Protein AF-M7SIX4-F1 (afdb_monomer_lite)

Foldseek 3Di:
DDDDDDPPDPPPPDDVVLVCCLPPPVCPDPVNLVVLQPDDLVVLVVSLVVPPQLVSNLVVCVSHVNSCVRDPLLVNLLSLLQVVVVLVPVPPDDPADDQDDQGVLLVCLQPPPDPVSNLSSLVSNLVRPVPCQQFACADGNVQGQAGDHSLLSCLLNLPQSSNVSSVVSVHDQQDFHDRPPDPDSDNDTHRSLLSNLQSLSLVNNLVSCVPPDQEQVSLLSNLLSVNVSSNVSSVVSVYDNDPPCVVSLVPSLADDPVDGDDPVCVLVVCVSRVVSLVSVCVDDDLVRCVVCVVSVVSSVVVCVVVVDVVVVVSVLVVLVPDDHNNPVVVCVVVVVVPPD

Secondary structure (DSSP, 8-state):
---------------HHHHHHHH-TTTTSGGGHHHHTTS-HHHHHHHHHH--SHHHHHHHHHH-HHHHHHS-HHHHHHHHHHHHHHHHHH-SS---SS-PPPPHHHHHHHH---HHHHHHHHHHHHHH-HHHHHH-EE--TTSTT-EE-HHHHHHHTT-HHHHHHHHHTT--TTS-EE-TT--S----EE-HHHHHHHTT-HHHHHHHHTTS---HHHHHHHHHTT-HHHHHHHHHTT----TT-HHHHHHHHS--TT-PPPGGGHHHHHHHHHHHHHHHHHT--HHHHHHTHHHHHHHHHHHHHTT-HHHHHHHHHHHTTT-TTHHHHHHHHHHHHS--

pLDDT: mean 72.73, std 18.91, range [29.27, 98.12]

Sequence (340 aa):
MIPRAGSNGQASTLPNEVTAICTRRQLWSPGQSQFLSSFPNELLSRIVHLIDDPKDLLSFGLTCKAFWAHISQTLLFETDARFHRQENQKDGSDFHTTKYRIPSILWVMSLNPDLDIVKNVIDVYAKIDPFALKFGWASDEAKPGKKLTPLAIAICKGRLEVVRHIISKGVDVDVKMADPFEKSSSDIRYPPFAIACRAKHQAIAVYLLDGQTVGSPHLSHAIRWNCDLVVREILKRGAFLGDDRMDLIENAILPDEDDHPDILHIDEWIQGNIGKAMLALIDCTEDEVIEHDWIMGAVIDHMKGAGDPDLVDVFVDWCGKGRPGIEILKEMVILTADYQ

Structure (mmCIF, N/CA/C/O backbone):
data_AF-M7SIX4-F1
#
_entry.id   AF-M7SIX4-F1
#
loop_
_atom_site.group_PDB
_atom_site.id
_atom_site.type_symbol
_atom_site.label_atom_id
_atom_site.label_alt_id
_atom_site.label_comp_id
_atom_site.label_asym_id
_atom_site.label_entity_id
_atom_site.label_seq_id
_atom_site.pdbx_PDB_ins_code
_atom_site.Cartn_x
_atom_site.Cartn_y
_atom_site.Cartn_z
_atom_site.occupancy
_atom_site.B_iso_or_equiv
_atom_site.auth_seq_id
_atom_site.auth_comp_id
_atom_site.auth_asym_id
_atom_site.auth_atom_id
_atom_site.pdbx_PDB_model_num
ATOM 1 N N . MET A 1 1 ? -53.955 11.853 14.600 1.00 38.56 1 MET A N 1
ATOM 2 C CA . MET A 1 1 ? -53.437 12.165 15.950 1.00 38.56 1 MET A CA 1
ATOM 3 C C . MET A 1 1 ? -52.992 10.860 16.587 1.00 38.56 1 MET A C 1
ATOM 5 O O . MET A 1 1 ? -53.836 10.057 16.948 1.00 38.56 1 MET A O 1
ATOM 9 N N . ILE A 1 2 ? -51.682 10.611 16.607 1.00 29.27 2 ILE A N 1
ATOM 10 C CA . ILE A 1 2 ? -51.053 9.427 17.213 1.00 29.27 2 ILE A CA 1
ATOM 11 C C . ILE A 1 2 ? -50.438 9.899 18.541 1.00 29.27 2 ILE A C 1
ATOM 13 O O . ILE A 1 2 ? -49.817 10.968 18.535 1.00 29.27 2 ILE A O 1
ATOM 17 N N . PRO A 1 3 ? -50.612 9.194 19.674 1.00 32.62 3 PRO A N 1
ATOM 18 C CA . PRO A 1 3 ? -50.114 9.678 20.953 1.00 32.62 3 PRO A CA 1
ATOM 19 C C . PRO A 1 3 ? -48.590 9.546 21.012 1.00 32.62 3 PRO A C 1
ATOM 21 O O . PRO A 1 3 ? -48.034 8.482 20.743 1.00 32.62 3 PRO A O 1
ATOM 24 N N . ARG A 1 4 ? -47.914 10.635 21.390 1.00 32.69 4 ARG A N 1
ATOM 25 C CA . ARG A 1 4 ? -46.501 10.619 21.779 1.00 32.69 4 ARG A CA 1
ATOM 26 C C . ARG A 1 4 ? -46.371 9.877 23.109 1.00 32.69 4 ARG A C 1
ATOM 28 O O . ARG A 1 4 ? -46.878 10.347 24.124 1.00 32.69 4 ARG A O 1
ATOM 35 N N . ALA A 1 5 ? -45.676 8.745 23.095 1.00 35.38 5 ALA A N 1
ATOM 36 C CA . ALA A 1 5 ? -45.176 8.114 24.306 1.00 35.38 5 ALA A CA 1
ATOM 37 C C . ALA A 1 5 ? -44.116 9.034 24.933 1.00 35.38 5 ALA A C 1
ATOM 39 O O . ALA A 1 5 ? -43.115 9.366 24.297 1.00 35.38 5 ALA A O 1
ATOM 40 N N . GLY A 1 6 ? -44.371 9.491 26.158 1.00 38.22 6 GLY A N 1
ATOM 41 C CA . GLY A 1 6 ? -43.418 10.262 26.946 1.00 38.22 6 GLY A CA 1
ATOM 42 C C . GLY A 1 6 ? -42.267 9.371 27.398 1.00 38.22 6 GLY A C 1
A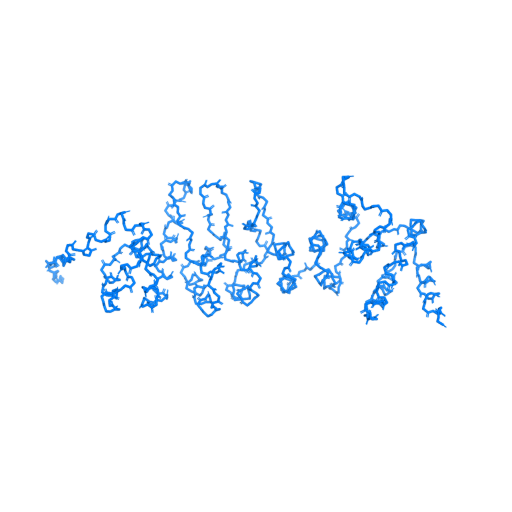TOM 43 O O . GLY A 1 6 ? -42.450 8.490 28.235 1.00 38.22 6 GLY A O 1
ATOM 44 N N . SER A 1 7 ? -41.079 9.608 26.852 1.00 38.06 7 SER A N 1
ATOM 45 C CA . SER A 1 7 ? -39.832 9.009 27.315 1.00 38.06 7 SER A CA 1
ATOM 46 C C . SER A 1 7 ? -39.307 9.780 28.530 1.00 38.06 7 SER A C 1
ATOM 48 O O . SER A 1 7 ? -38.429 10.632 28.402 1.00 38.06 7 SER A O 1
ATOM 50 N N . ASN A 1 8 ? -39.819 9.469 29.721 1.00 40.19 8 ASN A N 1
ATOM 51 C CA . ASN A 1 8 ? -39.065 9.687 30.958 1.00 40.19 8 ASN A CA 1
ATOM 52 C C . ASN A 1 8 ? -38.033 8.560 31.065 1.00 40.19 8 ASN A C 1
ATOM 54 O O . ASN A 1 8 ? -38.234 7.570 31.766 1.00 40.19 8 ASN A O 1
ATOM 58 N N . GLY A 1 9 ? -36.957 8.681 30.287 1.00 39.75 9 GLY A N 1
ATOM 59 C CA . GLY A 1 9 ? -35.805 7.800 30.392 1.00 39.75 9 GLY A CA 1
ATOM 60 C C . GLY A 1 9 ? -35.067 8.109 31.687 1.00 39.75 9 GLY A C 1
ATOM 61 O O . GLY A 1 9 ? -34.497 9.188 31.832 1.00 39.75 9 GLY A O 1
ATOM 62 N N . GLN A 1 10 ? -35.079 7.166 32.627 1.00 38.88 10 GLN A N 1
ATOM 63 C CA . GLN A 1 10 ? -34.040 7.097 33.645 1.00 38.88 10 GLN A CA 1
ATOM 64 C C . GLN A 1 10 ? -32.705 7.029 32.901 1.00 38.88 10 GLN A C 1
ATOM 66 O O . GLN A 1 10 ? -32.423 6.035 32.235 1.00 38.88 10 GLN A O 1
ATOM 71 N N . ALA A 1 11 ? -31.908 8.096 32.970 1.00 42.84 11 ALA A N 1
ATOM 72 C CA . ALA A 1 11 ? -30.515 8.030 32.569 1.00 42.84 11 ALA A CA 1
ATOM 73 C C . ALA A 1 11 ? -29.879 6.938 33.432 1.00 42.84 11 ALA A C 1
ATOM 75 O O . ALA A 1 11 ? -29.772 7.096 34.649 1.00 42.84 11 ALA A O 1
ATOM 76 N N . SER A 1 12 ? -29.543 5.801 32.824 1.00 43.28 12 SER A N 1
ATOM 77 C CA . SER A 1 12 ? -28.757 4.766 33.476 1.00 43.28 12 SER A CA 1
ATOM 78 C C . SER A 1 12 ? -27.412 5.395 33.804 1.00 43.28 12 SER A C 1
ATOM 80 O O . SER A 1 12 ? -26.531 5.488 32.951 1.00 43.28 12 SER A O 1
ATOM 82 N N . THR A 1 13 ? -27.278 5.907 35.023 1.00 46.25 13 THR A N 1
ATOM 83 C CA . THR A 1 13 ? -26.003 6.364 35.547 1.00 46.25 13 THR A CA 1
ATOM 84 C C . THR A 1 13 ? -25.085 5.157 35.522 1.00 46.25 13 THR A C 1
ATOM 86 O O . THR A 1 13 ? -25.249 4.231 36.320 1.00 46.25 13 THR A O 1
ATOM 89 N N . LEU A 1 14 ? -24.163 5.148 34.559 1.00 52.03 14 LEU A N 1
ATOM 90 C CA . LEU A 1 14 ? -22.956 4.337 34.599 1.00 52.03 14 LEU A CA 1
ATOM 91 C C . LEU A 1 14 ? -22.457 4.288 36.052 1.00 52.03 14 LEU A C 1
ATOM 93 O O . LEU A 1 14 ? -22.451 5.340 36.705 1.00 52.03 14 LEU A O 1
ATOM 97 N N . PRO A 1 15 ? -22.041 3.120 36.580 1.00 58.31 15 PRO A N 1
ATOM 98 C CA . PRO A 1 15 ? -21.377 3.077 37.873 1.00 58.31 15 PRO A CA 1
ATOM 99 C C . PRO A 1 15 ? -20.291 4.152 37.875 1.00 58.31 15 PRO A C 1
ATOM 101 O O . PRO A 1 15 ? -19.493 4.206 36.936 1.00 58.31 15 PRO A O 1
ATOM 104 N N . ASN A 1 16 ? -20.291 5.030 38.883 1.00 59.00 16 ASN A N 1
ATOM 105 C CA . ASN A 1 16 ? -19.402 6.199 38.954 1.00 59.00 16 ASN A CA 1
ATOM 106 C C . ASN A 1 16 ? -17.928 5.841 38.678 1.00 59.00 16 ASN A C 1
ATOM 108 O O . ASN A 1 16 ? -17.167 6.674 38.201 1.00 59.00 16 ASN A O 1
ATOM 112 N N . GLU A 1 17 ? -17.548 4.590 38.930 1.00 55.91 17 GLU A N 1
ATOM 113 C CA . GLU A 1 17 ? -16.251 3.984 38.642 1.00 55.91 17 GLU A CA 1
ATOM 114 C C . GLU A 1 17 ? -15.936 3.874 37.141 1.00 55.91 17 GLU A C 1
ATOM 116 O O . GLU A 1 17 ? -14.848 4.265 36.735 1.00 55.91 17 GLU A O 1
ATOM 121 N N . VAL A 1 18 ? -16.864 3.416 36.292 1.00 57.16 18 VAL A N 1
ATOM 122 C CA . VAL A 1 18 ? -16.633 3.287 34.837 1.00 57.16 18 VAL A CA 1
ATOM 123 C C . VAL A 1 18 ? -16.565 4.664 34.183 1.00 57.16 18 VAL A C 1
ATOM 125 O O . VAL A 1 18 ? -15.676 4.915 33.369 1.00 57.16 18 VAL A O 1
ATOM 128 N N . THR A 1 19 ? -17.435 5.589 34.601 1.00 57.00 19 THR A N 1
ATOM 129 C CA . THR A 1 19 ? -17.364 6.993 34.175 1.00 57.00 19 THR A CA 1
ATOM 130 C C . THR A 1 19 ? -16.057 7.628 34.634 1.00 57.00 19 THR A C 1
ATOM 132 O O . THR A 1 19 ? -15.399 8.283 33.834 1.00 57.00 19 THR A O 1
ATOM 135 N N . ALA A 1 20 ? -15.623 7.407 35.882 1.00 60.31 20 ALA A N 1
ATOM 136 C CA . ALA A 1 20 ? -14.358 7.935 36.402 1.00 60.31 20 ALA A CA 1
ATOM 137 C C . ALA A 1 20 ? -13.120 7.330 35.719 1.00 60.31 20 ALA A C 1
ATOM 139 O O . ALA A 1 20 ? -12.112 8.023 35.578 1.00 60.31 20 ALA A O 1
ATOM 140 N N . ILE A 1 21 ? -13.191 6.070 35.281 1.00 62.66 21 ILE A N 1
ATOM 141 C CA . ILE A 1 21 ? -12.172 5.424 34.448 1.00 62.66 21 ILE A CA 1
ATOM 142 C C . ILE A 1 21 ? -12.151 6.127 33.081 1.00 62.66 21 ILE A C 1
ATOM 144 O O . ILE A 1 21 ? -11.153 6.758 32.753 1.00 62.66 21 ILE A O 1
ATOM 148 N N . CYS A 1 22 ? -13.258 6.148 32.333 1.00 55.09 22 CYS A N 1
ATOM 149 C CA . CYS A 1 22 ? -13.287 6.683 30.964 1.00 55.09 22 CYS A CA 1
ATOM 150 C C . CYS A 1 22 ? -13.012 8.199 30.874 1.00 55.09 22 CYS A C 1
ATOM 152 O O . CYS A 1 22 ? -12.349 8.648 29.943 1.00 55.09 22 CYS A O 1
ATOM 154 N N . THR A 1 23 ? -13.453 8.998 31.854 1.00 52.97 23 THR A N 1
ATOM 155 C CA . THR A 1 23 ? -13.285 10.467 31.842 1.00 52.97 23 THR A CA 1
ATOM 156 C C . THR A 1 23 ? -11.925 10.948 32.349 1.00 52.97 23 THR A C 1
ATOM 158 O O . THR A 1 23 ? -11.517 12.079 32.057 1.00 52.97 23 THR A O 1
ATOM 161 N N . ARG A 1 24 ? -11.163 10.126 33.085 1.00 54.81 24 ARG A N 1
ATOM 162 C CA . ARG A 1 24 ? -9.818 10.525 33.511 1.00 54.81 24 ARG A CA 1
ATOM 163 C C . ARG A 1 24 ? -8.844 10.405 32.340 1.00 54.81 24 ARG A C 1
ATOM 165 O O . ARG A 1 24 ? -8.275 9.349 32.079 1.00 54.81 24 ARG A O 1
ATOM 172 N N . ARG A 1 25 ? -8.480 11.561 31.770 1.00 50.50 25 ARG A N 1
ATOM 173 C CA . ARG A 1 25 ? -7.255 11.781 30.962 1.00 50.50 25 ARG A CA 1
ATOM 174 C C . ARG A 1 25 ? -5.951 11.280 31.618 1.00 50.50 25 ARG A C 1
ATOM 176 O O . ARG A 1 25 ? -4.903 11.348 30.992 1.00 50.50 25 ARG A O 1
ATOM 183 N N . GLN A 1 26 ? -5.989 10.786 32.858 1.00 48.66 26 GLN A N 1
ATOM 184 C CA . GLN A 1 26 ? -4.857 10.176 33.560 1.00 48.66 26 GLN A CA 1
ATOM 185 C C . GLN A 1 26 ? -4.651 8.682 33.260 1.00 48.66 26 GLN A C 1
ATOM 187 O O . GLN A 1 26 ? -3.590 8.180 33.612 1.00 48.66 26 GLN A O 1
ATOM 192 N N . LEU A 1 27 ? -5.576 7.998 32.563 1.00 48.16 27 LEU A N 1
ATOM 193 C CA . LEU A 1 27 ? -5.461 6.571 32.185 1.00 48.16 27 LEU A CA 1
ATOM 194 C C . LEU A 1 27 ? -4.276 6.192 31.271 1.00 48.16 27 LEU A C 1
ATOM 196 O O . LEU A 1 27 ? -4.109 5.039 30.882 1.00 48.16 27 LEU A O 1
ATOM 200 N N . TRP A 1 28 ? -3.457 7.165 30.895 1.00 55.72 28 TRP A N 1
ATOM 201 C CA . TRP A 1 28 ? -2.505 7.076 29.790 1.00 55.72 28 TRP A CA 1
ATOM 202 C C . TRP A 1 28 ? -1.069 6.885 30.284 1.00 55.72 28 TRP A C 1
ATOM 204 O O . TRP A 1 28 ? -0.114 7.063 29.531 1.00 55.72 28 TRP A O 1
ATOM 214 N N . SER A 1 29 ? -0.911 6.533 31.564 1.00 57.50 29 SER A N 1
ATOM 215 C CA . SER A 1 29 ? 0.377 6.143 32.128 1.00 57.50 29 SER A CA 1
ATOM 216 C C . SER A 1 29 ? 0.663 4.660 31.819 1.00 57.50 29 SER A C 1
ATOM 218 O O . SER A 1 29 ? -0.243 3.829 31.924 1.00 57.50 29 SER A O 1
ATOM 220 N N . PRO A 1 30 ? 1.906 4.283 31.455 1.00 55.19 30 PRO A N 1
ATOM 221 C CA . PRO A 1 30 ? 2.252 2.919 31.034 1.00 55.19 30 PRO A CA 1
ATOM 222 C C . PRO A 1 30 ? 1.799 1.795 31.988 1.00 55.19 30 PRO A C 1
ATOM 224 O O . PRO A 1 30 ? 1.450 0.706 31.532 1.00 55.19 30 PRO A O 1
ATOM 227 N N . GLY A 1 31 ? 1.737 2.063 33.299 1.00 60.44 31 GLY A N 1
ATOM 228 C CA . GLY A 1 31 ? 1.327 1.090 34.320 1.00 60.44 31 GLY A CA 1
ATOM 229 C C . GLY A 1 31 ? -0.163 0.725 34.322 1.00 60.44 31 GLY A C 1
ATOM 230 O O . GLY A 1 31 ? -0.530 -0.319 34.850 1.00 60.44 31 GLY A O 1
ATOM 231 N N . GLN A 1 32 ? -1.039 1.528 33.711 1.00 65.56 32 GLN A N 1
ATOM 232 C CA . GLN A 1 32 ? -2.488 1.280 33.745 1.00 65.56 32 GLN A CA 1
ATOM 233 C C . GLN A 1 32 ? -2.992 0.372 32.618 1.00 65.56 32 GLN A C 1
ATOM 235 O O . GLN A 1 32 ? -4.069 -0.210 32.749 1.00 65.56 32 GLN A O 1
ATOM 240 N N . SER A 1 33 ? -2.198 0.150 31.562 1.00 65.12 33 SER A N 1
ATOM 241 C CA . SER A 1 33 ? -2.543 -0.848 30.535 1.00 65.12 33 SER A CA 1
ATOM 242 C C . SER A 1 33 ? -2.625 -2.269 31.113 1.00 65.12 33 SER A C 1
ATOM 244 O O . SER A 1 33 ? -3.485 -3.047 30.701 1.00 65.12 33 SER A O 1
ATOM 246 N N . GLN A 1 34 ? -1.810 -2.575 32.136 1.00 72.94 34 GLN A N 1
ATOM 247 C CA . GLN A 1 34 ? -1.845 -3.855 32.854 1.00 72.94 34 GLN A CA 1
ATOM 248 C C . GLN A 1 34 ? -3.135 -4.048 33.663 1.00 72.94 34 GLN A C 1
ATOM 250 O O . GLN A 1 34 ? -3.616 -5.173 33.798 1.00 72.94 34 GLN A O 1
ATOM 255 N N . PHE A 1 35 ? -3.725 -2.963 34.172 1.00 82.25 35 PHE A N 1
ATOM 256 C CA . PHE A 1 35 ? -4.976 -3.031 34.928 1.00 82.25 35 PHE A CA 1
ATOM 257 C C . PHE A 1 35 ? -6.165 -3.369 34.025 1.00 82.25 35 PHE A C 1
ATOM 259 O O . PHE A 1 35 ? -6.969 -4.227 34.362 1.00 82.25 35 PHE A O 1
ATOM 266 N N . LEU A 1 36 ? -6.259 -2.756 32.841 1.00 79.00 36 LEU A N 1
ATOM 267 C CA . LEU A 1 36 ? -7.350 -3.064 31.908 1.00 79.00 36 LEU A CA 1
ATOM 268 C C . LEU A 1 36 ? -7.228 -4.470 31.309 1.00 79.00 36 LEU A C 1
ATOM 270 O O . LEU A 1 36 ? -8.238 -5.073 30.966 1.00 79.00 36 LEU A O 1
ATOM 274 N N . SER A 1 37 ? -6.012 -5.014 31.198 1.00 79.56 37 SER A N 1
ATOM 275 C CA . SER A 1 37 ? -5.818 -6.388 30.722 1.00 79.56 37 SER A CA 1
ATOM 276 C C . SER A 1 37 ? -6.269 -7.472 31.704 1.00 79.56 37 SER A C 1
ATOM 278 O O . SER A 1 37 ? -6.386 -8.619 31.288 1.00 79.56 37 SER A O 1
ATOM 280 N N . SER A 1 38 ? -6.520 -7.146 32.978 1.00 86.44 38 SER A N 1
ATOM 281 C CA . SER A 1 38 ? -7.020 -8.116 33.965 1.00 86.44 38 SER A CA 1
ATOM 282 C C . SER A 1 38 ? -8.548 -8.151 34.073 1.00 86.44 38 SER A C 1
ATOM 284 O O . SER A 1 38 ? -9.088 -8.946 34.844 1.00 86.44 38 SER A O 1
ATOM 286 N N . PHE A 1 39 ? -9.260 -7.301 33.326 1.00 86.44 39 PHE A N 1
ATOM 287 C CA . PHE A 1 39 ? -10.719 -7.242 33.382 1.00 86.44 39 PHE A CA 1
ATOM 288 C C . PHE A 1 39 ? -11.351 -8.468 32.706 1.00 86.44 39 PHE A C 1
ATOM 290 O O . PHE A 1 39 ? -10.899 -8.861 31.630 1.00 86.44 39 PHE A O 1
ATOM 297 N N . PRO A 1 40 ? -12.429 -9.040 33.279 1.00 89.75 40 PRO A N 1
ATOM 298 C CA . PRO A 1 40 ? -13.207 -10.077 32.610 1.00 89.75 40 PRO A CA 1
ATOM 299 C C . PRO A 1 40 ? -13.799 -9.589 31.283 1.00 89.75 40 PRO A C 1
ATOM 301 O O . PRO A 1 40 ? -14.220 -8.433 31.156 1.00 89.75 40 PRO A O 1
ATOM 304 N N . ASN A 1 41 ? -13.902 -10.492 30.310 1.00 83.62 41 ASN A N 1
ATOM 305 C CA . ASN A 1 41 ? -14.349 -10.183 28.948 1.00 83.62 41 ASN A CA 1
ATOM 306 C C . ASN A 1 41 ? -15.787 -9.653 28.916 1.00 83.62 41 ASN A C 1
ATOM 308 O O . ASN A 1 41 ? -16.106 -8.753 28.139 1.00 83.62 41 ASN A O 1
ATOM 312 N N . GLU A 1 42 ? -16.647 -10.158 29.802 1.00 87.00 42 GLU A N 1
ATOM 313 C CA . GLU A 1 42 ? -18.026 -9.699 29.960 1.00 87.00 42 GLU A CA 1
ATOM 314 C C . GLU A 1 42 ? -18.081 -8.237 30.412 1.00 87.00 42 GLU A C 1
ATOM 316 O O . GLU A 1 42 ? -18.949 -7.480 29.973 1.00 87.00 42 GLU A O 1
ATOM 321 N N . LEU A 1 43 ? -17.149 -7.821 31.275 1.00 88.19 43 LEU A N 1
ATOM 322 C CA . LEU A 1 43 ? -17.067 -6.441 31.738 1.00 88.19 43 LEU A CA 1
ATOM 323 C C . LEU A 1 43 ? -16.552 -5.528 30.625 1.00 88.19 43 LEU A C 1
ATOM 325 O O . LEU A 1 43 ? -17.141 -4.475 30.397 1.00 88.19 43 LEU A O 1
ATOM 329 N N . LEU A 1 44 ? -15.514 -5.951 29.895 1.00 86.38 44 LEU A N 1
ATOM 330 C CA . LEU A 1 44 ? -15.010 -5.214 28.733 1.00 86.38 44 LEU A CA 1
ATOM 331 C C . LEU A 1 44 ? -16.113 -5.008 27.688 1.00 86.38 44 LEU A C 1
ATOM 333 O O . LEU A 1 44 ? -16.315 -3.884 27.238 1.00 86.38 44 LEU A O 1
ATOM 337 N N . SER A 1 45 ? -16.883 -6.053 27.372 1.00 82.38 45 SER A N 1
ATOM 338 C CA . SER A 1 45 ? -18.022 -5.970 26.450 1.00 82.38 45 SER A CA 1
ATOM 339 C C . SER A 1 45 ? -19.108 -5.009 26.945 1.00 82.38 45 SER A C 1
ATOM 341 O O . SER A 1 45 ? -19.617 -4.211 26.162 1.00 82.38 45 SER A O 1
ATOM 343 N N . ARG A 1 46 ? -19.432 -5.004 28.244 1.00 86.44 46 ARG A N 1
ATOM 344 C CA . ARG A 1 46 ? -20.375 -4.020 28.806 1.00 86.44 46 ARG A CA 1
ATOM 345 C C . ARG A 1 46 ? -19.848 -2.595 28.702 1.00 86.44 46 ARG A C 1
ATOM 347 O O . ARG A 1 46 ? -20.623 -1.711 28.362 1.00 86.44 46 ARG A O 1
ATOM 354 N N . ILE A 1 47 ? -18.557 -2.376 28.956 1.00 86.06 47 ILE A N 1
ATOM 355 C CA . ILE A 1 47 ? -17.934 -1.053 28.829 1.00 86.06 47 ILE A CA 1
ATOM 356 C C . ILE A 1 47 ? -18.058 -0.539 27.388 1.00 86.06 47 ILE A C 1
ATOM 358 O O . ILE A 1 47 ? -18.439 0.613 27.222 1.00 86.06 47 ILE A O 1
ATOM 362 N N . VAL A 1 48 ? -17.848 -1.382 26.360 1.00 83.50 48 VAL A N 1
ATOM 363 C CA . VAL A 1 48 ? -18.058 -1.009 24.937 1.00 83.50 48 VAL A CA 1
ATOM 364 C C . VAL A 1 48 ? -19.420 -0.354 24.734 1.00 83.50 48 VAL A C 1
ATOM 366 O O . VAL A 1 48 ? -19.514 0.721 24.154 1.00 83.50 48 VAL A O 1
ATOM 369 N N . HIS A 1 49 ? -20.475 -1.021 25.203 1.00 83.19 49 HIS A N 1
ATOM 370 C CA . HIS A 1 49 ? -21.855 -0.601 24.975 1.00 83.19 49 HIS A CA 1
ATOM 371 C C . HIS A 1 49 ? -22.250 0.654 25.754 1.00 83.19 49 HIS A C 1
ATOM 373 O O . HIS A 1 49 ? -23.331 1.183 25.521 1.00 83.19 49 HIS A O 1
ATOM 379 N N . LEU A 1 50 ? -21.404 1.102 26.682 1.00 85.81 50 LEU A N 1
ATOM 380 C CA . LEU A 1 50 ? -21.627 2.302 27.478 1.00 85.81 50 LEU A CA 1
ATOM 381 C C . LEU A 1 50 ? -20.820 3.507 26.974 1.00 85.81 50 LEU A C 1
ATOM 383 O O . LEU A 1 50 ? -21.004 4.608 27.488 1.00 85.81 50 LEU A O 1
ATOM 387 N N . ILE A 1 51 ? -19.912 3.315 26.012 1.00 84.94 51 ILE A N 1
ATOM 388 C CA . ILE A 1 51 ? -19.147 4.406 25.409 1.00 84.94 51 ILE A CA 1
ATOM 389 C C . ILE A 1 51 ? -19.884 4.880 24.152 1.00 84.94 51 ILE A C 1
ATOM 391 O O . ILE A 1 51 ? -19.740 4.298 23.078 1.00 84.94 51 ILE A O 1
ATOM 395 N N . ASP A 1 52 ? -20.667 5.948 24.301 1.00 81.81 52 ASP A N 1
ATOM 396 C CA . ASP A 1 52 ? -21.457 6.526 23.206 1.00 81.81 52 ASP A CA 1
ATOM 397 C C . ASP A 1 52 ? -20.608 7.351 22.222 1.00 81.81 52 ASP A C 1
ATOM 399 O O . ASP A 1 52 ? -20.954 7.456 21.044 1.00 81.81 52 ASP A O 1
ATOM 403 N N . ASP A 1 53 ? -19.502 7.947 22.688 1.00 82.19 53 ASP A N 1
ATOM 404 C CA . ASP A 1 53 ? -18.626 8.774 21.853 1.00 82.19 53 ASP A CA 1
ATOM 405 C C . ASP A 1 53 ? -17.623 7.893 21.072 1.00 82.19 53 ASP A C 1
ATOM 407 O O . ASP A 1 53 ? -16.780 7.220 21.681 1.00 82.19 53 ASP A O 1
ATOM 411 N N . PRO A 1 54 ? -17.642 7.919 19.723 1.00 79.00 54 PRO A N 1
ATOM 412 C CA . PRO A 1 54 ? -16.675 7.220 18.876 1.00 79.00 54 PRO A CA 1
ATOM 413 C C . PRO A 1 54 ? -15.213 7.455 19.268 1.00 79.00 54 PRO A C 1
ATOM 415 O O . PRO A 1 54 ? -14.400 6.533 19.244 1.00 79.00 54 PRO A O 1
ATOM 418 N N . LYS A 1 55 ? -14.857 8.683 19.650 1.00 78.50 55 LYS A N 1
ATOM 419 C CA . LYS A 1 55 ? -13.494 9.069 20.018 1.00 78.50 55 LYS A CA 1
ATOM 420 C C . LYS A 1 55 ? -13.050 8.402 21.311 1.00 78.50 55 LYS A C 1
ATOM 422 O O . LYS A 1 55 ? -11.890 7.984 21.418 1.00 78.50 55 LYS A O 1
ATOM 427 N N . ASP A 1 56 ? -13.956 8.295 22.275 1.00 82.38 56 ASP A N 1
ATOM 428 C CA . ASP A 1 56 ? -13.698 7.614 23.538 1.00 82.38 56 ASP A CA 1
ATOM 429 C C . ASP A 1 56 ? -13.603 6.105 23.312 1.00 82.38 56 ASP A C 1
ATOM 431 O O . ASP A 1 56 ? -12.698 5.471 23.856 1.00 82.38 56 ASP A O 1
ATOM 435 N N . LEU A 1 57 ? -14.429 5.543 22.421 1.00 83.81 57 LEU A N 1
ATOM 436 C CA . LEU A 1 57 ? -14.383 4.119 22.085 1.00 83.81 57 LEU A CA 1
ATOM 437 C C . LEU A 1 57 ? -13.049 3.742 21.428 1.00 83.81 57 LEU A C 1
ATOM 439 O O . LEU A 1 57 ? -12.400 2.777 21.833 1.00 83.81 57 LEU A O 1
ATOM 443 N N . LEU A 1 58 ? -12.593 4.538 20.457 1.00 79.88 58 LEU A N 1
ATOM 444 C CA . LEU A 1 58 ? -11.293 4.354 19.801 1.00 79.88 58 LEU A CA 1
ATOM 445 C C . LEU A 1 58 ? -10.131 4.545 20.778 1.00 79.88 58 LEU A C 1
ATOM 447 O O . LEU A 1 58 ? -9.129 3.829 20.732 1.00 79.88 58 LEU A O 1
ATOM 451 N N . SER A 1 59 ? -10.265 5.503 21.695 1.00 79.06 59 SER A N 1
ATOM 452 C CA . SER A 1 59 ? -9.291 5.732 22.762 1.00 79.06 59 SER A CA 1
ATOM 453 C C . SER A 1 59 ? -9.183 4.567 23.719 1.00 79.06 59 SER A C 1
ATOM 455 O O . SER A 1 59 ? -8.063 4.174 24.042 1.00 79.06 59 SER A O 1
ATOM 457 N N . PHE A 1 60 ? -10.314 3.995 24.107 1.00 82.06 60 PHE A N 1
ATOM 458 C CA . PHE A 1 60 ? -10.375 2.816 24.949 1.00 82.06 60 PHE A CA 1
ATOM 459 C C . PHE A 1 60 ? -9.806 1.582 24.240 1.00 82.06 60 PHE A C 1
ATOM 461 O O . PHE A 1 60 ? -8.999 0.851 24.815 1.00 82.06 60 PHE A O 1
ATOM 468 N N . GLY A 1 61 ? -10.139 1.395 22.959 1.00 77.25 61 GLY A N 1
ATOM 469 C CA . GLY A 1 61 ? -9.576 0.317 22.153 1.00 77.25 61 GLY A CA 1
ATOM 470 C C . GLY A 1 61 ? -8.055 0.380 22.106 1.00 77.25 61 GLY A C 1
ATOM 471 O O . GLY A 1 61 ? -7.376 -0.583 22.443 1.00 77.25 61 GLY A O 1
ATOM 472 N N . LEU A 1 62 ? -7.483 1.535 21.774 1.00 69.88 62 LEU A N 1
ATOM 473 C CA . LEU A 1 62 ? -6.030 1.685 21.651 1.00 69.88 62 LEU A CA 1
ATOM 474 C C . LEU A 1 62 ? -5.256 1.524 22.972 1.00 69.88 62 LEU A C 1
ATOM 476 O O . LEU A 1 62 ? -4.063 1.225 22.927 1.00 69.88 62 LEU A O 1
ATOM 480 N N . THR A 1 63 ? -5.892 1.698 24.133 1.00 74.88 63 THR A N 1
ATOM 481 C CA . THR A 1 63 ? -5.236 1.523 25.442 1.00 74.88 63 THR A CA 1
ATOM 482 C C . THR A 1 63 ? -5.346 0.100 25.986 1.00 74.88 63 THR A C 1
ATOM 484 O O . THR A 1 63 ? -4.429 -0.360 26.669 1.00 74.88 63 THR A O 1
ATOM 487 N N . CYS A 1 64 ? -6.417 -0.631 25.667 1.00 80.44 64 CYS A N 1
ATOM 488 C CA . CYS A 1 64 ? -6.639 -1.986 26.163 1.00 80.44 64 CYS A CA 1
ATOM 489 C C . CYS A 1 64 ? -6.424 -3.036 25.058 1.00 80.44 64 CYS A C 1
ATOM 491 O O . CYS A 1 64 ? -7.300 -3.308 24.247 1.00 80.44 64 CYS A O 1
ATOM 493 N N . LYS A 1 65 ? -5.268 -3.713 25.039 1.00 73.62 65 LYS A N 1
ATOM 494 C CA . LYS A 1 65 ? -5.027 -4.806 24.071 1.00 73.62 65 LYS A CA 1
ATOM 495 C C . LYS A 1 65 ? -6.008 -5.974 24.224 1.00 73.62 65 LYS A C 1
ATOM 497 O O . LYS A 1 65 ? -6.422 -6.538 23.220 1.00 73.62 65 LYS A O 1
ATOM 502 N N . ALA A 1 66 ? -6.393 -6.320 25.457 1.00 75.38 66 ALA A N 1
ATOM 503 C CA . ALA A 1 66 ? -7.382 -7.373 25.708 1.00 75.38 66 ALA A CA 1
ATOM 504 C C . ALA A 1 66 ? -8.739 -7.022 25.078 1.00 75.38 66 ALA A C 1
ATOM 506 O O . ALA A 1 66 ? -9.407 -7.873 24.504 1.00 75.38 66 ALA A O 1
ATOM 507 N N . PHE A 1 67 ? -9.103 -5.741 25.083 1.00 78.12 67 PHE A N 1
ATOM 508 C CA . PHE A 1 67 ? -10.319 -5.262 24.445 1.00 78.12 67 PHE A CA 1
ATOM 509 C C . PHE A 1 67 ? -10.344 -5.501 22.933 1.00 78.12 67 PHE A C 1
ATOM 511 O O . PHE A 1 67 ? -11.388 -5.887 22.416 1.00 78.12 67 PHE A O 1
ATOM 518 N N . TRP A 1 68 ? -9.215 -5.356 22.229 1.00 72.75 68 TRP A N 1
ATOM 519 C CA . TRP A 1 68 ? -9.134 -5.671 20.792 1.00 72.75 68 TRP A CA 1
ATOM 520 C C . TRP A 1 68 ? -9.498 -7.121 20.469 1.00 72.75 68 TRP A C 1
ATOM 522 O O . TRP A 1 68 ? -9.999 -7.388 19.380 1.00 72.75 68 TRP A O 1
ATOM 532 N N . ALA A 1 69 ? -9.244 -8.049 21.394 1.00 71.81 69 ALA A N 1
ATOM 533 C CA . ALA A 1 69 ? -9.598 -9.453 21.220 1.00 71.81 69 ALA A CA 1
ATOM 534 C C . ALA A 1 69 ? -11.099 -9.721 21.438 1.00 71.81 69 ALA A C 1
ATOM 536 O O . ALA A 1 69 ? -11.603 -10.744 20.981 1.00 71.81 69 ALA A O 1
ATOM 537 N N . HIS A 1 70 ? -11.813 -8.819 22.124 1.00 70.75 70 HIS A N 1
ATOM 538 C CA . HIS A 1 70 ? -13.206 -9.024 22.536 1.00 70.75 70 HIS A CA 1
ATOM 539 C C . HIS A 1 70 ? -14.221 -8.144 21.821 1.00 70.75 70 HIS A C 1
ATOM 541 O O . HIS A 1 70 ? -15.367 -8.562 21.657 1.00 70.75 70 HIS A O 1
ATOM 547 N N . ILE A 1 71 ? -13.837 -6.947 21.383 1.00 75.44 71 ILE A N 1
ATOM 548 C CA . ILE A 1 71 ? -14.702 -6.155 20.519 1.00 75.44 71 ILE A CA 1
ATOM 549 C C . ILE A 1 71 ? -14.707 -6.763 19.117 1.00 75.44 71 ILE A C 1
ATOM 551 O O . ILE A 1 71 ? -13.679 -7.220 18.614 1.00 75.44 71 ILE A O 1
ATOM 555 N N . SER A 1 72 ? -15.868 -6.739 18.459 1.00 80.94 72 SER A N 1
ATOM 556 C CA . SER A 1 72 ? -15.921 -6.984 17.021 1.00 80.94 72 SER A CA 1
ATOM 557 C C . SER A 1 72 ? -14.971 -5.999 16.343 1.00 80.94 72 SER A C 1
ATOM 559 O O . SER A 1 72 ? -15.227 -4.793 16.343 1.00 80.94 72 SER A O 1
ATOM 561 N N . GLN A 1 73 ? -13.866 -6.504 15.791 1.00 80.25 73 GLN A N 1
ATOM 562 C CA . GLN A 1 73 ? -12.884 -5.695 15.069 1.00 80.25 73 GLN A CA 1
ATOM 563 C C . GLN A 1 73 ? -13.577 -4.824 14.014 1.00 80.25 73 GLN A C 1
ATOM 565 O O . GLN A 1 73 ? -13.288 -3.637 13.892 1.00 80.25 73 GLN A O 1
ATOM 570 N N . THR A 1 74 ? -14.588 -5.385 13.346 1.00 84.06 74 THR A N 1
ATOM 571 C CA . THR A 1 74 ? -15.460 -4.670 12.416 1.00 84.06 74 THR A CA 1
ATOM 572 C C . THR A 1 74 ? -16.127 -3.457 13.063 1.00 84.06 74 THR A C 1
ATOM 574 O O . THR A 1 74 ? -16.019 -2.374 12.508 1.00 84.06 74 THR A O 1
ATOM 577 N N . LEU A 1 75 ? -16.746 -3.576 14.246 1.00 84.88 75 LEU A N 1
ATOM 578 C CA . LEU A 1 75 ? -17.394 -2.436 14.916 1.00 84.88 75 LEU A CA 1
ATOM 579 C C . LEU A 1 75 ? -16.395 -1.309 15.209 1.00 84.88 75 LEU A C 1
ATOM 581 O O . LEU A 1 75 ? -16.706 -0.133 15.013 1.00 84.88 75 LEU A O 1
ATOM 585 N N . LEU A 1 76 ? -15.190 -1.667 15.652 1.00 85.19 76 LEU A N 1
ATOM 586 C CA . LEU A 1 76 ? -14.147 -0.695 15.956 1.00 85.19 76 LEU A CA 1
ATOM 587 C C . LEU A 1 76 ? -13.688 0.044 14.692 1.00 85.19 76 LEU A C 1
ATOM 589 O O . LEU A 1 76 ? -13.650 1.273 14.684 1.00 85.19 76 LEU A O 1
ATOM 593 N N . PHE A 1 77 ? -13.415 -0.685 13.607 1.00 88.31 77 PHE A N 1
ATOM 594 C CA . PHE A 1 77 ? -13.035 -0.086 12.326 1.00 88.31 77 PHE A CA 1
ATOM 595 C C . PHE A 1 77 ? -14.174 0.714 11.694 1.00 88.31 77 PHE A C 1
ATOM 597 O O . PHE A 1 77 ? -13.920 1.755 11.097 1.00 88.31 77 PHE A O 1
ATOM 604 N N . GLU A 1 78 ? -15.430 0.285 11.859 1.00 89.50 78 GLU A N 1
ATOM 605 C CA . GLU A 1 78 ? -16.584 1.049 11.386 1.00 89.50 78 GLU A CA 1
ATOM 606 C C . GLU A 1 78 ? -16.698 2.380 12.128 1.00 89.50 78 GLU A C 1
ATOM 608 O O . GLU A 1 78 ? -16.987 3.413 11.522 1.00 89.50 78 GLU A O 1
ATOM 613 N N . THR A 1 79 ? -16.448 2.356 13.436 1.00 87.75 79 THR A N 1
ATOM 614 C CA . THR A 1 79 ? -16.472 3.548 14.284 1.00 87.75 79 THR A CA 1
ATOM 615 C C . THR A 1 79 ? -15.342 4.503 13.907 1.00 87.75 79 THR A C 1
ATOM 617 O O . THR A 1 79 ? -15.600 5.691 13.714 1.00 87.75 79 THR A O 1
ATOM 620 N N . ASP A 1 80 ? -14.124 3.987 13.711 1.00 88.38 80 ASP A N 1
ATOM 621 C CA . ASP A 1 80 ? -12.961 4.764 13.257 1.00 88.38 80 ASP A CA 1
ATOM 622 C C . ASP A 1 80 ? -13.213 5.411 11.890 1.00 88.38 80 ASP A C 1
ATOM 624 O O . ASP A 1 80 ? -13.065 6.622 11.728 1.00 88.38 80 ASP A O 1
ATOM 628 N N . ALA A 1 81 ? -13.691 4.627 10.920 1.00 88.56 81 ALA A N 1
ATOM 629 C CA . ALA A 1 81 ? -13.974 5.110 9.575 1.00 88.56 81 ALA A CA 1
ATOM 630 C C . ALA A 1 81 ? -15.067 6.193 9.566 1.00 88.56 81 ALA A C 1
ATOM 632 O O . ALA A 1 81 ? -14.923 7.212 8.891 1.00 88.56 81 ALA A O 1
ATOM 633 N N . ARG A 1 82 ? -16.152 6.018 10.338 1.00 89.12 82 ARG A N 1
ATOM 634 C CA . ARG A 1 82 ? -17.216 7.034 10.455 1.00 89.12 82 ARG A CA 1
ATOM 635 C C . ARG A 1 82 ? -16.710 8.305 11.116 1.00 89.12 82 ARG A C 1
ATOM 637 O O . ARG A 1 82 ? -17.062 9.389 10.656 1.00 89.12 82 ARG A O 1
ATOM 644 N N . PHE A 1 83 ? -15.900 8.169 12.163 1.00 87.38 83 PHE A N 1
ATOM 645 C CA . PHE A 1 83 ? -15.302 9.299 12.857 1.00 87.38 83 PHE A CA 1
ATOM 646 C C . PHE A 1 83 ? -14.458 10.142 11.893 1.00 87.38 83 PHE A C 1
ATOM 648 O O . PHE A 1 83 ? -14.736 11.325 11.711 1.00 87.38 83 PHE A O 1
ATOM 655 N N . HIS A 1 84 ? -13.512 9.523 11.180 1.00 83.44 84 HIS A N 1
ATOM 656 C CA . HIS A 1 84 ? -12.680 10.239 10.209 1.00 83.44 84 HIS A CA 1
ATOM 657 C C . HIS A 1 84 ? -13.483 10.836 9.051 1.00 83.44 84 HIS A C 1
ATOM 659 O O . HIS A 1 84 ? -13.196 11.954 8.626 1.00 83.44 84 HIS A O 1
ATOM 665 N N . ARG A 1 85 ? -14.524 10.145 8.573 1.00 85.94 85 ARG A N 1
ATOM 666 C CA . ARG A 1 85 ? -15.408 10.683 7.535 1.00 85.94 85 ARG A CA 1
ATOM 667 C C . ARG A 1 85 ? -16.144 11.941 7.994 1.00 85.94 85 ARG A C 1
ATOM 669 O O . ARG A 1 85 ? -16.260 12.885 7.220 1.00 85.94 85 ARG A O 1
ATOM 676 N N . GLN A 1 86 ? -16.663 11.950 9.222 1.00 86.62 86 GLN A N 1
ATOM 677 C CA . GLN A 1 86 ? -17.360 13.114 9.777 1.00 86.62 86 GLN A CA 1
ATOM 678 C C . GLN A 1 86 ? -16.416 14.302 9.946 1.00 86.62 86 GLN A C 1
ATOM 680 O O . GLN A 1 86 ? -16.785 15.422 9.607 1.00 86.62 86 GLN A O 1
ATOM 685 N N . GLU A 1 87 ? -15.196 14.062 10.422 1.00 81.12 87 GLU A N 1
ATOM 686 C CA . GLU A 1 87 ? -14.190 15.116 10.567 1.00 81.12 87 GLU A CA 1
ATOM 687 C C . GLU A 1 87 ? -13.769 15.691 9.208 1.00 81.12 87 GLU A C 1
ATOM 689 O O . GLU A 1 87 ? -13.767 16.905 9.035 1.00 81.12 87 GLU A O 1
ATOM 694 N N . ASN A 1 88 ? -13.579 14.844 8.190 1.00 74.69 88 ASN A N 1
ATOM 695 C CA . ASN A 1 88 ? -13.311 15.290 6.817 1.00 74.69 88 ASN A CA 1
ATOM 696 C C . ASN A 1 88 ? -14.452 16.130 6.200 1.00 74.69 88 ASN A C 1
ATOM 698 O O . ASN A 1 88 ? -14.222 16.830 5.217 1.00 74.69 88 ASN A O 1
ATOM 702 N N . GLN A 1 89 ? -15.684 16.035 6.719 1.00 80.69 89 GLN A N 1
ATOM 703 C CA . GLN A 1 89 ? -16.845 16.786 6.221 1.00 80.69 89 GLN A CA 1
ATOM 704 C C . GLN A 1 89 ? -17.057 18.132 6.921 1.00 80.69 89 GLN A C 1
ATOM 706 O O . GLN A 1 89 ? -17.676 19.016 6.330 1.00 80.69 89 GLN A O 1
ATOM 711 N N . LYS A 1 90 ? -16.608 18.280 8.173 1.00 75.88 90 LYS A N 1
ATOM 712 C CA . LYS A 1 90 ? -16.829 19.501 8.965 1.00 75.88 90 LYS A CA 1
ATOM 713 C C . LYS A 1 90 ? -15.957 20.663 8.491 1.00 75.88 90 LYS A C 1
ATOM 715 O O . LYS A 1 90 ? -16.430 21.797 8.486 1.00 75.88 90 LYS A O 1
ATOM 720 N N . ASP A 1 91 ? -14.750 20.373 8.014 1.00 58.25 91 ASP A N 1
ATOM 721 C CA . ASP A 1 91 ? -13.778 21.395 7.633 1.00 58.25 91 ASP A CA 1
ATOM 722 C C . ASP A 1 91 ? -13.718 21.571 6.109 1.00 58.25 91 ASP A C 1
ATOM 724 O O . ASP A 1 91 ? -12.834 21.077 5.413 1.00 58.25 91 ASP A O 1
ATOM 728 N N . GLY A 1 92 ? -14.675 22.339 5.577 1.00 56.56 92 GLY A N 1
ATOM 729 C CA . GLY A 1 92 ? -14.537 22.977 4.260 1.00 56.56 92 GLY A CA 1
ATOM 730 C C . GLY A 1 92 ? -13.514 24.127 4.248 1.00 56.56 92 GLY A C 1
ATOM 731 O O . GLY A 1 92 ? -13.216 24.671 3.186 1.00 56.56 92 GLY A O 1
ATOM 732 N N . SER A 1 93 ? -12.976 24.498 5.415 1.00 47.88 93 SER A N 1
ATOM 733 C CA . SER A 1 93 ? -12.013 25.581 5.618 1.00 47.88 93 SER A CA 1
ATOM 734 C C . SER A 1 93 ? -10.973 25.177 6.672 1.00 47.88 93 SER A C 1
ATOM 736 O O . SER A 1 93 ? -11.332 24.978 7.826 1.00 47.88 93 SER A O 1
ATOM 738 N N . ASP A 1 94 ? -9.707 25.080 6.259 1.00 51.09 94 ASP A N 1
ATOM 739 C CA . ASP A 1 94 ? -8.489 24.891 7.071 1.00 51.09 94 ASP A CA 1
ATOM 740 C C . ASP A 1 94 ? -8.391 23.659 7.998 1.00 51.09 94 ASP A C 1
ATOM 742 O O . ASP A 1 94 ? -8.665 23.687 9.194 1.00 51.09 94 ASP A O 1
ATOM 746 N N . PHE A 1 95 ? -7.803 22.600 7.432 1.00 51.75 95 PHE A N 1
ATOM 747 C CA . PHE A 1 95 ? -7.464 21.281 7.996 1.00 51.75 95 PHE A CA 1
ATOM 748 C C . PHE A 1 95 ? -6.453 21.251 9.179 1.00 51.75 95 PHE A C 1
ATOM 750 O O . PHE A 1 95 ? -5.814 20.221 9.403 1.00 51.75 95 PHE A O 1
ATOM 757 N N . HIS A 1 96 ? -6.220 22.339 9.920 1.00 43.91 96 HIS A N 1
ATOM 758 C CA . HIS A 1 96 ? -4.930 22.520 10.615 1.00 43.91 96 HIS A CA 1
ATOM 759 C C . HIS A 1 96 ? -4.866 22.430 12.151 1.00 43.91 96 HIS A C 1
ATOM 761 O O . HIS A 1 96 ? -3.765 22.596 12.665 1.00 43.91 96 HIS A O 1
ATOM 767 N N . THR A 1 97 ? -5.934 22.178 12.923 1.00 45.34 97 THR A N 1
ATOM 768 C CA . THR A 1 97 ? -5.838 22.449 14.390 1.00 45.34 97 THR A CA 1
ATOM 769 C C . THR A 1 97 ? -6.310 21.377 15.361 1.00 45.34 97 THR A C 1
ATOM 771 O O . THR A 1 97 ? -6.193 21.542 16.578 1.00 45.34 97 THR A O 1
ATOM 774 N N . THR A 1 98 ? -6.811 20.253 14.882 1.00 48.94 98 THR A N 1
ATOM 775 C CA . THR A 1 98 ? -7.201 19.149 15.752 1.00 48.94 98 THR A CA 1
ATOM 776 C C . THR A 1 98 ? -6.160 18.053 15.609 1.00 48.94 98 THR A C 1
ATOM 778 O O . THR A 1 98 ? -6.038 17.432 14.562 1.00 48.94 98 THR A O 1
ATOM 781 N N . LYS A 1 99 ? -5.394 17.868 16.692 1.00 58.41 99 LYS A N 1
ATOM 782 C CA . LYS A 1 99 ? -4.339 16.880 16.982 1.00 58.41 99 LYS A CA 1
ATOM 783 C C . LYS A 1 99 ? -4.726 15.438 16.615 1.00 58.41 99 LYS A C 1
ATOM 785 O O . LYS A 1 99 ? -4.925 14.591 17.495 1.00 58.41 99 LYS A O 1
ATOM 790 N N . TYR A 1 100 ? -4.960 15.177 15.334 1.00 56.50 100 TYR A N 1
ATOM 791 C CA . TYR A 1 100 ? -5.719 14.015 14.915 1.00 56.50 100 TYR A CA 1
ATOM 792 C C . TYR A 1 100 ? -4.848 12.775 14.886 1.00 56.50 100 TYR A C 1
ATOM 794 O O . TYR A 1 100 ? -3.739 12.732 14.357 1.00 56.50 100 TYR A O 1
ATOM 802 N N . ARG A 1 101 ? -5.409 11.745 15.512 1.00 68.62 101 ARG A N 1
ATOM 803 C CA . ARG A 1 101 ? -4.868 10.400 15.584 1.00 68.62 101 ARG A CA 1
ATOM 804 C C . ARG A 1 101 ? -4.758 9.839 14.172 1.00 68.62 101 ARG A C 1
ATOM 806 O O . ARG A 1 101 ? -5.686 9.975 13.380 1.00 68.62 101 ARG A O 1
ATOM 813 N N . ILE A 1 102 ? -3.640 9.180 13.894 1.00 73.62 102 ILE A N 1
ATOM 814 C CA . ILE A 1 102 ? -3.474 8.342 12.708 1.00 73.62 102 ILE A CA 1
ATOM 815 C C . ILE A 1 102 ? -4.659 7.355 12.663 1.00 73.62 102 ILE A C 1
ATOM 817 O O . ILE A 1 102 ? -4.846 6.642 13.655 1.00 73.62 102 ILE A O 1
ATOM 821 N N . PRO A 1 103 ? -5.442 7.309 11.566 1.00 81.06 103 PRO A N 1
ATOM 822 C CA . PRO A 1 103 ? -6.546 6.370 11.413 1.00 81.06 103 PRO A CA 1
ATOM 823 C C . PRO A 1 103 ? -6.123 4.944 11.730 1.00 81.06 103 PRO A C 1
ATOM 825 O O . PRO A 1 103 ? -5.026 4.514 11.346 1.00 81.06 103 PRO A O 1
ATOM 828 N N . SER A 1 104 ? -7.008 4.192 12.382 1.00 81.94 104 SER A N 1
ATOM 829 C CA . SER A 1 104 ? -6.700 2.828 12.822 1.00 81.94 104 SER A CA 1
ATOM 830 C C . SER A 1 104 ? -6.245 1.938 11.660 1.00 81.94 104 SER A C 1
ATOM 832 O O . SER A 1 104 ? -5.336 1.127 11.832 1.00 81.94 104 SER A O 1
ATOM 834 N N . ILE A 1 105 ? -6.781 2.142 10.450 1.00 85.44 105 ILE A N 1
ATOM 835 C CA . ILE A 1 105 ? -6.330 1.447 9.235 1.00 85.44 105 ILE A CA 1
ATOM 836 C C . ILE A 1 105 ? -4.840 1.618 8.944 1.00 85.44 105 ILE A C 1
ATOM 838 O O . ILE A 1 105 ? -4.162 0.625 8.691 1.00 85.44 105 ILE A O 1
ATOM 842 N N . LEU A 1 106 ? -4.292 2.832 9.036 1.00 87.19 106 LEU A N 1
ATOM 843 C CA . LEU A 1 106 ? -2.872 3.064 8.759 1.00 87.19 106 LEU A CA 1
ATOM 844 C C . LEU A 1 106 ? -1.986 2.352 9.795 1.00 87.19 106 LEU A C 1
ATOM 846 O O . LEU A 1 106 ? -0.941 1.795 9.448 1.00 87.19 106 LEU A O 1
ATOM 850 N N . TRP A 1 107 ? -2.424 2.312 11.058 1.00 85.62 107 TRP A N 1
ATOM 851 C CA . TRP A 1 107 ? -1.731 1.591 12.128 1.00 85.62 107 TRP A CA 1
ATOM 852 C C . TRP A 1 107 ? -1.781 0.071 11.925 1.00 85.62 107 TRP A C 1
ATOM 854 O O . TRP A 1 107 ? -0.733 -0.582 11.931 1.00 85.62 107 TRP A O 1
ATOM 864 N N . VAL A 1 108 ? -2.971 -0.488 11.671 1.00 86.25 108 VAL A N 1
ATOM 865 C CA . VAL A 1 108 ? -3.157 -1.929 11.432 1.00 86.25 108 VAL A CA 1
ATOM 866 C C . VAL A 1 108 ? -2.347 -2.383 10.221 1.00 86.25 108 VAL A C 1
ATOM 868 O O . VAL A 1 108 ? -1.645 -3.389 10.291 1.00 86.25 108 VAL A O 1
ATOM 871 N N . MET A 1 109 ? -2.351 -1.615 9.134 1.00 87.19 109 MET A N 1
ATOM 872 C CA . MET A 1 109 ? -1.564 -1.937 7.944 1.00 87.19 109 MET A CA 1
ATOM 873 C C . MET A 1 109 ? -0.055 -1.921 8.192 1.00 87.19 109 MET A C 1
ATOM 875 O O . MET A 1 109 ? 0.671 -2.725 7.602 1.00 87.19 109 MET A O 1
ATOM 879 N N . SER A 1 110 ? 0.413 -1.020 9.057 1.00 87.25 110 SER A N 1
ATOM 880 C CA . SER A 1 110 ? 1.835 -0.855 9.355 1.00 87.25 110 SER A CA 1
ATOM 881 C C . SER A 1 110 ? 2.383 -1.938 10.288 1.00 87.25 110 SER A C 1
ATOM 883 O O . SER A 1 110 ? 3.544 -2.326 10.135 1.00 87.25 110 SER A O 1
ATOM 885 N N . LEU A 1 111 ? 1.576 -2.407 11.249 1.00 86.25 111 LEU A N 1
ATOM 886 C CA . LEU A 1 111 ? 2.060 -3.216 12.375 1.00 86.25 111 LEU A CA 1
ATOM 887 C C . LEU A 1 111 ? 1.420 -4.598 12.511 1.00 86.25 111 LEU A C 1
ATOM 889 O O . LEU A 1 111 ? 2.017 -5.457 13.154 1.00 86.25 111 LEU A O 1
ATOM 893 N N . ASN A 1 112 ? 0.229 -4.836 11.959 1.00 85.50 112 ASN A N 1
ATOM 894 C CA . ASN A 1 112 ? -0.457 -6.108 12.161 1.00 85.50 112 ASN A CA 1
ATOM 895 C C . ASN A 1 112 ? -0.022 -7.127 11.099 1.00 85.50 112 ASN A C 1
ATOM 897 O O . ASN A 1 112 ? -0.304 -6.883 9.926 1.00 85.50 112 ASN A O 1
ATOM 901 N N . PRO A 1 113 ? 0.640 -8.246 11.454 1.00 89.38 113 PRO A N 1
ATOM 902 C CA . PRO A 1 113 ? 1.094 -9.248 10.490 1.00 89.38 113 PRO A CA 1
ATOM 903 C C . PRO A 1 113 ? -0.054 -10.044 9.848 1.00 89.38 113 PRO A C 1
ATOM 905 O O . PRO A 1 113 ? 0.129 -10.559 8.747 1.00 89.38 113 PRO A O 1
ATOM 908 N N . ASP A 1 114 ? -1.222 -10.103 10.489 1.00 90.94 114 ASP A N 1
ATOM 909 C CA . ASP A 1 114 ? -2.374 -10.884 10.042 1.00 90.94 114 ASP A CA 1
ATOM 910 C C . ASP A 1 114 ? -3.030 -10.259 8.800 1.00 90.94 114 ASP A C 1
ATOM 912 O O . ASP A 1 114 ? -3.554 -9.141 8.834 1.00 90.94 114 ASP A O 1
ATOM 916 N N . LEU A 1 115 ? -2.973 -10.985 7.683 1.00 93.75 115 LEU A N 1
ATOM 917 C CA . LEU A 1 115 ? -3.487 -10.530 6.396 1.00 93.75 115 LEU A CA 1
ATOM 918 C C . LEU A 1 115 ? -5.015 -10.407 6.389 1.00 93.75 115 LEU A C 1
ATOM 920 O O . LEU A 1 115 ? -5.535 -9.473 5.778 1.00 93.75 115 LEU A O 1
ATOM 924 N N . ASP A 1 116 ? -5.727 -11.309 7.061 1.00 92.62 116 ASP A N 1
ATOM 925 C CA . ASP A 1 116 ? -7.189 -11.344 7.045 1.00 92.62 116 ASP A CA 1
ATOM 926 C C . ASP A 1 116 ? -7.761 -10.184 7.855 1.00 92.62 116 ASP A C 1
ATOM 928 O O . ASP A 1 116 ? -8.693 -9.510 7.407 1.00 92.62 116 ASP A O 1
ATOM 932 N N . ILE A 1 117 ? -7.132 -9.863 8.992 1.00 88.31 117 ILE A N 1
ATOM 933 C CA . ILE A 1 117 ? -7.472 -8.662 9.764 1.00 88.31 117 ILE A CA 1
ATOM 934 C C . ILE A 1 117 ? -7.256 -7.411 8.908 1.00 88.31 117 ILE A C 1
ATOM 936 O O . ILE A 1 117 ? -8.142 -6.561 8.824 1.00 88.31 117 ILE A O 1
ATOM 940 N N . VAL A 1 118 ? -6.108 -7.294 8.232 1.00 91.94 118 VAL A N 1
ATOM 941 C CA . VAL A 1 118 ? -5.803 -6.130 7.384 1.00 91.94 118 VAL A CA 1
ATOM 942 C C . VAL A 1 118 ? -6.816 -5.997 6.237 1.00 91.94 118 VAL A C 1
ATOM 944 O O . VAL A 1 118 ? -7.299 -4.894 5.978 1.00 91.94 118 VAL A O 1
ATOM 947 N N . LYS A 1 119 ? -7.190 -7.103 5.579 1.00 94.94 119 LYS A N 1
ATOM 948 C CA . LYS A 1 119 ? -8.206 -7.113 4.512 1.00 94.94 119 LYS A CA 1
ATOM 949 C C . LYS A 1 119 ? -9.587 -6.701 5.021 1.00 94.94 119 LYS A C 1
ATOM 951 O O . LYS A 1 119 ? -10.226 -5.863 4.387 1.00 94.94 119 LYS A O 1
ATOM 956 N N . ASN A 1 120 ? -10.008 -7.214 6.179 1.00 92.19 120 ASN A N 1
ATOM 957 C CA . ASN A 1 120 ? -11.275 -6.842 6.813 1.00 92.19 120 ASN A CA 1
ATOM 958 C C . ASN A 1 120 ? -11.329 -5.334 7.106 1.00 92.19 120 ASN A C 1
ATOM 960 O O . ASN A 1 120 ? -12.302 -4.668 6.761 1.00 92.19 120 ASN A O 1
ATOM 964 N N . VAL A 1 121 ? -10.250 -4.758 7.651 1.00 92.00 121 VAL A N 1
ATOM 965 C CA . VAL A 1 121 ? -10.163 -3.301 7.846 1.00 92.00 121 VAL A CA 1
ATOM 966 C C . VAL A 1 121 ? -10.370 -2.558 6.533 1.00 92.00 121 VAL A C 1
ATOM 968 O O . VAL A 1 121 ? -11.182 -1.639 6.466 1.00 92.00 121 VAL A O 1
ATOM 971 N N . ILE A 1 122 ? -9.650 -2.945 5.480 1.00 94.94 122 ILE A N 1
ATOM 972 C CA . ILE A 1 122 ? -9.750 -2.289 4.172 1.00 94.94 122 ILE A CA 1
ATOM 973 C C . ILE A 1 122 ? -11.184 -2.362 3.640 1.00 94.94 122 ILE A C 1
ATOM 975 O O . ILE A 1 122 ? -11.688 -1.360 3.139 1.00 94.94 122 ILE A O 1
ATOM 979 N N . ASP A 1 123 ? -11.862 -3.500 3.796 1.00 95.38 123 ASP A N 1
ATOM 980 C CA . ASP A 1 123 ? -13.255 -3.681 3.377 1.00 95.38 123 ASP A CA 1
ATOM 981 C C . ASP A 1 123 ? -14.210 -2.749 4.128 1.00 95.38 123 ASP A C 1
ATOM 983 O O . ASP A 1 123 ? -15.088 -2.127 3.521 1.00 95.38 123 ASP A O 1
ATOM 987 N N . VAL A 1 124 ? -14.008 -2.599 5.438 1.00 93.38 124 VAL A N 1
ATOM 988 C CA . VAL A 1 124 ? -14.793 -1.688 6.273 1.00 93.38 124 VAL A CA 1
ATOM 989 C C . VAL A 1 124 ? -14.625 -0.235 5.820 1.00 93.38 124 VAL A C 1
ATOM 991 O O . VAL A 1 124 ? -15.621 0.470 5.630 1.00 93.38 124 VAL A O 1
ATOM 994 N N . TYR A 1 125 ? -13.390 0.214 5.580 1.00 93.25 125 TYR A N 1
ATOM 995 C CA . TYR A 1 125 ? -13.140 1.583 5.117 1.00 93.25 125 TYR A CA 1
ATOM 996 C C . TYR A 1 125 ? -13.604 1.802 3.681 1.00 93.25 125 TYR A C 1
ATOM 998 O O . TYR A 1 125 ? -14.199 2.837 3.407 1.00 93.25 125 TYR A O 1
ATOM 1006 N N . ALA A 1 126 ? -13.423 0.835 2.781 1.00 94.62 126 ALA A N 1
ATOM 1007 C CA . ALA A 1 126 ? -13.938 0.921 1.415 1.00 94.62 126 ALA A CA 1
ATOM 1008 C C . ALA A 1 126 ? -15.464 1.118 1.3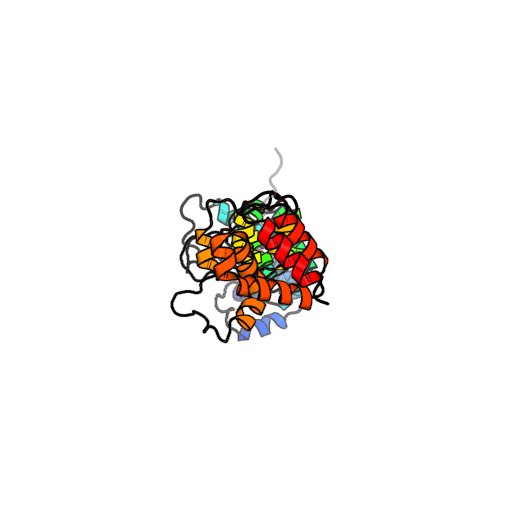93 1.00 94.62 126 ALA A C 1
ATOM 1010 O O . ALA A 1 126 ? -15.987 1.858 0.562 1.00 94.62 126 ALA A O 1
ATOM 1011 N N . LYS A 1 127 ? -16.183 0.488 2.332 1.00 95.12 127 LYS A N 1
ATOM 1012 C CA . LYS A 1 127 ? -17.638 0.623 2.477 1.00 95.12 127 LYS A CA 1
ATOM 1013 C C . LYS A 1 127 ? -18.057 1.967 3.080 1.00 95.12 127 LYS A C 1
ATOM 1015 O O . LYS A 1 127 ? -19.060 2.538 2.654 1.00 95.12 127 LYS A O 1
ATOM 1020 N N . ILE A 1 128 ? -17.348 2.450 4.101 1.00 92.25 128 ILE A N 1
ATOM 1021 C CA . ILE A 1 128 ? -17.767 3.625 4.884 1.00 92.25 128 ILE A CA 1
ATOM 1022 C C . ILE A 1 128 ? -17.194 4.928 4.338 1.00 92.25 128 ILE A C 1
ATOM 1024 O O . ILE A 1 128 ? -17.921 5.919 4.274 1.00 92.25 128 ILE A O 1
ATOM 1028 N N . ASP A 1 129 ? -15.921 4.939 3.960 1.00 90.56 129 ASP A N 1
ATOM 1029 C CA . ASP A 1 129 ? -15.196 6.106 3.462 1.00 90.56 129 ASP A CA 1
ATOM 1030 C C . ASP A 1 129 ? -14.270 5.729 2.283 1.00 90.56 129 ASP A C 1
ATOM 1032 O O . ASP A 1 129 ? -13.039 5.720 2.408 1.00 90.56 129 ASP A O 1
ATOM 1036 N N . PRO A 1 130 ? -14.848 5.415 1.106 1.00 91.75 130 PRO A N 1
ATOM 1037 C CA . PRO A 1 130 ? -14.068 5.086 -0.088 1.00 91.75 130 PRO A CA 1
ATOM 1038 C C . PRO A 1 130 ? -13.183 6.251 -0.553 1.00 91.75 130 PRO A C 1
ATOM 1040 O O . PRO A 1 130 ? -12.152 6.034 -1.190 1.00 91.75 130 PRO A O 1
ATOM 1043 N N . PHE A 1 131 ? -13.561 7.492 -0.229 1.00 89.00 131 PHE A N 1
ATOM 1044 C CA . PHE A 1 131 ? -12.780 8.673 -0.579 1.00 89.00 131 PHE A CA 1
ATOM 1045 C C . PHE A 1 131 ? -11.453 8.687 0.178 1.00 89.00 131 PHE A C 1
ATOM 1047 O O . PHE A 1 131 ? -10.398 8.841 -0.436 1.00 89.00 131 PHE A O 1
ATOM 1054 N N . ALA A 1 132 ? -11.483 8.470 1.492 1.00 86.38 132 ALA A N 1
ATOM 1055 C CA . ALA A 1 132 ? -10.262 8.460 2.284 1.00 86.38 132 ALA A CA 1
ATOM 1056 C C . ALA A 1 132 ? -9.342 7.277 1.945 1.00 86.38 132 ALA A C 1
ATOM 1058 O O . ALA A 1 132 ? -8.121 7.426 1.947 1.00 86.38 132 ALA A O 1
ATOM 1059 N N . LEU A 1 133 ? -9.908 6.134 1.540 1.00 88.88 133 LEU A N 1
ATOM 1060 C CA . LEU A 1 133 ? -9.120 5.023 1.000 1.00 88.88 133 LEU A CA 1
ATOM 1061 C C . LEU A 1 133 ? -8.330 5.435 -0.261 1.00 88.88 133 LEU A C 1
ATOM 1063 O O . LEU A 1 133 ? -7.174 5.041 -0.410 1.00 88.88 133 LEU A O 1
ATOM 1067 N N . LYS A 1 134 ? -8.930 6.255 -1.140 1.00 88.31 134 LYS A N 1
ATOM 1068 C CA . LYS A 1 134 ? -8.320 6.716 -2.401 1.00 88.31 134 LYS A CA 1
ATOM 1069 C C . LYS A 1 134 ? -7.333 7.873 -2.217 1.00 88.31 134 LYS A C 1
ATOM 1071 O O . LYS A 1 134 ? -6.267 7.868 -2.822 1.00 88.31 134 LYS A O 1
ATOM 1076 N N . PHE A 1 135 ? -7.682 8.871 -1.410 1.00 84.38 135 PHE A N 1
ATOM 1077 C CA . PHE A 1 135 ? -6.922 10.126 -1.309 1.00 84.38 135 PHE A CA 1
ATOM 1078 C C . PHE A 1 135 ? -6.081 10.248 -0.031 1.00 84.38 135 PHE A C 1
ATOM 1080 O O . PHE A 1 135 ? -5.301 11.195 0.103 1.00 84.38 135 PHE A O 1
ATOM 1087 N N . GLY A 1 136 ? -6.200 9.275 0.875 1.00 83.62 136 GLY A N 1
ATOM 1088 C CA . GLY A 1 136 ? -5.471 9.207 2.135 1.00 83.62 136 GLY A CA 1
ATOM 1089 C C . GLY A 1 136 ? -5.973 10.176 3.200 1.00 83.62 136 GLY A C 1
ATOM 1090 O O . GLY A 1 136 ? -6.940 10.915 3.014 1.00 83.62 136 GLY A O 1
ATOM 1091 N N . TRP A 1 137 ? -5.258 10.184 4.321 1.00 82.25 137 TRP A N 1
ATOM 1092 C CA . TRP A 1 137 ? -5.484 11.089 5.446 1.00 82.25 137 TRP A CA 1
ATOM 1093 C C . TRP A 1 137 ? -4.262 11.973 5.653 1.00 82.25 137 TRP A C 1
ATOM 1095 O O . TRP A 1 137 ? -3.130 11.530 5.449 1.00 82.25 137 TRP A O 1
ATOM 1105 N N . ALA A 1 138 ? -4.480 13.221 6.062 1.00 68.50 138 ALA A N 1
ATOM 1106 C CA . ALA A 1 138 ? -3.386 14.090 6.475 1.00 68.50 138 ALA A CA 1
ATOM 1107 C C . ALA A 1 138 ? -2.677 13.479 7.698 1.00 68.50 138 ALA A C 1
ATOM 1109 O O . ALA A 1 138 ? -3.331 13.116 8.676 1.00 68.50 138 ALA A O 1
ATOM 1110 N N . SER A 1 139 ? -1.354 13.325 7.628 1.00 59.47 139 SER A N 1
ATOM 1111 C CA . SER A 1 139 ? -0.539 12.803 8.722 1.00 59.47 139 SER A CA 1
ATOM 1112 C C . SER A 1 139 ? 0.150 13.942 9.467 1.00 59.47 139 SER A C 1
ATOM 1114 O O . SER A 1 139 ? 1.032 14.578 8.900 1.00 59.47 139 SER A O 1
ATOM 1116 N N . ASP A 1 140 ? -0.230 14.106 10.732 1.00 57.09 140 ASP A N 1
ATOM 1117 C CA . ASP A 1 140 ? 0.428 14.855 11.813 1.00 57.09 140 ASP A CA 1
ATOM 1118 C C . ASP A 1 140 ? 0.774 16.348 11.595 1.00 57.09 140 ASP A C 1
ATOM 1120 O O . ASP A 1 140 ? 1.150 16.816 10.522 1.00 57.09 140 ASP A O 1
ATOM 1124 N N . GLU A 1 141 ? 0.716 17.109 12.689 1.00 48.91 141 GLU A N 1
ATOM 1125 C CA . GLU A 1 141 ? 0.983 18.559 12.720 1.00 48.91 141 GLU A CA 1
ATOM 1126 C C . GLU A 1 141 ? 2.463 18.904 12.483 1.00 48.91 141 GLU A C 1
ATOM 1128 O O . GLU A 1 141 ? 2.789 20.034 12.128 1.00 48.91 141 GLU A O 1
ATOM 1133 N N . ALA A 1 142 ? 3.381 17.942 12.646 1.00 51.16 142 ALA A N 1
ATOM 1134 C CA . ALA A 1 142 ? 4.814 18.191 12.482 1.00 51.16 142 ALA A CA 1
ATOM 1135 C C . ALA A 1 142 ? 5.208 18.518 11.028 1.00 51.16 142 ALA A C 1
ATOM 1137 O O . ALA A 1 142 ? 6.247 19.144 10.808 1.00 51.16 142 ALA A O 1
ATOM 1138 N N . LYS A 1 143 ? 4.411 18.077 10.039 1.00 60.34 143 LYS A N 1
ATOM 1139 C CA . LYS A 1 143 ? 4.600 18.361 8.605 1.00 60.34 143 LYS A CA 1
ATOM 1140 C C . LYS A 1 143 ? 3.238 18.494 7.913 1.00 60.34 143 LYS A C 1
ATOM 1142 O O . LYS A 1 143 ? 2.808 17.547 7.244 1.00 60.34 143 LYS A O 1
ATOM 1147 N N . PRO A 1 144 ? 2.554 19.643 8.066 1.00 60.94 144 PRO A N 1
ATOM 1148 C CA . PRO A 1 144 ? 1.293 19.889 7.380 1.00 60.94 144 PRO A CA 1
ATOM 1149 C C . PRO A 1 144 ? 1.479 19.654 5.876 1.00 60.94 144 PRO A C 1
ATOM 1151 O O . PRO A 1 144 ? 2.379 20.223 5.270 1.00 60.94 144 PRO A O 1
ATOM 1154 N N . GLY A 1 145 ? 0.662 18.775 5.289 1.00 66.25 145 GLY A N 1
ATOM 1155 C CA . GLY A 1 145 ? 0.639 18.540 3.837 1.00 66.25 145 GLY A CA 1
ATOM 1156 C C . GLY A 1 145 ? 0.856 17.093 3.389 1.00 66.25 145 GLY A C 1
ATOM 1157 O O . GLY A 1 145 ? 0.423 16.730 2.289 1.00 66.25 145 GLY A O 1
ATOM 1158 N N . LYS A 1 146 ? 1.431 16.218 4.228 1.00 75.94 146 LYS A N 1
ATOM 1159 C CA . LYS A 1 146 ? 1.600 14.803 3.855 1.00 75.94 146 LYS A CA 1
ATOM 1160 C C . LYS A 1 146 ? 0.291 14.043 4.021 1.00 75.94 146 LYS A C 1
ATOM 1162 O O . LYS A 1 146 ? -0.178 13.823 5.131 1.00 75.94 146 LYS A O 1
ATOM 1167 N N . LYS A 1 147 ? -0.306 13.630 2.902 1.00 81.25 147 LYS A N 1
ATOM 1168 C CA . LYS A 1 147 ? -1.433 12.692 2.896 1.00 81.25 147 LYS A CA 1
ATOM 1169 C C . LYS A 1 147 ? -0.896 11.271 2.769 1.00 81.25 147 LYS A C 1
ATOM 1171 O O . LYS A 1 147 ? -0.384 10.903 1.712 1.00 81.25 147 LYS A O 1
ATOM 1176 N N . LEU A 1 148 ? -0.999 10.495 3.844 1.00 86.75 148 LEU A N 1
ATOM 1177 C CA . LEU A 1 148 ? -0.668 9.074 3.840 1.00 86.75 148 LEU A CA 1
ATOM 1178 C C . LEU A 1 148 ? -1.883 8.279 3.375 1.00 86.75 148 LEU A C 1
ATOM 1180 O O . LEU A 1 148 ? -2.968 8.382 3.951 1.00 86.75 148 LEU A O 1
ATOM 1184 N N . THR A 1 149 ? -1.694 7.471 2.337 1.00 91.62 149 THR A N 1
ATOM 1185 C CA . THR A 1 149 ? -2.721 6.553 1.844 1.00 91.62 149 THR A CA 1
ATOM 1186 C C . THR A 1 149 ? -2.452 5.139 2.372 1.00 91.62 149 THR A C 1
ATOM 1188 O O . THR A 1 149 ? -1.293 4.775 2.602 1.00 91.62 149 THR A O 1
ATOM 1191 N N . PRO A 1 150 ? -3.495 4.303 2.528 1.00 94.06 150 PRO A N 1
ATOM 1192 C CA . PRO A 1 150 ? -3.342 2.864 2.740 1.00 94.06 150 PRO A CA 1
ATOM 1193 C C . PRO A 1 150 ? -2.361 2.249 1.745 1.00 94.06 150 PRO A C 1
ATOM 1195 O O . PRO A 1 150 ? -1.428 1.547 2.130 1.00 94.06 150 PRO A O 1
ATOM 1198 N N . LEU A 1 151 ? -2.540 2.571 0.461 1.00 95.88 151 LEU A N 1
ATOM 1199 C CA . LEU A 1 151 ? -1.724 2.032 -0.616 1.00 95.88 151 LEU A CA 1
ATOM 1200 C C . LEU A 1 151 ? -0.235 2.362 -0.422 1.00 95.88 151 LEU A C 1
ATOM 1202 O O . LEU A 1 151 ? 0.585 1.452 -0.502 1.00 95.88 151 LEU A O 1
ATOM 1206 N N . ALA A 1 152 ? 0.110 3.605 -0.059 1.00 94.25 152 ALA A N 1
ATOM 1207 C CA . ALA A 1 152 ? 1.492 4.005 0.219 1.00 94.25 152 ALA A CA 1
ATOM 1208 C C . ALA A 1 152 ? 2.119 3.147 1.327 1.00 94.25 152 ALA A C 1
ATOM 1210 O O . ALA A 1 152 ? 3.214 2.614 1.161 1.00 94.25 152 ALA A O 1
ATOM 1211 N N . ILE A 1 153 ? 1.407 2.964 2.447 1.00 93.88 153 ILE A N 1
ATOM 1212 C CA . ILE A 1 153 ? 1.899 2.159 3.574 1.00 93.88 153 ILE A CA 1
ATOM 1213 C C . ILE A 1 153 ? 2.066 0.693 3.163 1.00 93.88 153 ILE A C 1
ATOM 1215 O O . ILE A 1 153 ? 3.092 0.092 3.477 1.00 93.88 153 ILE A O 1
ATOM 1219 N N . ALA A 1 154 ? 1.095 0.114 2.453 1.00 96.19 154 ALA A N 1
ATOM 1220 C CA . ALA A 1 154 ? 1.167 -1.275 2.001 1.00 96.19 154 ALA A CA 1
ATOM 1221 C C . ALA A 1 154 ? 2.379 -1.522 1.090 1.00 96.19 154 ALA A C 1
ATOM 1223 O O . ALA A 1 154 ? 3.092 -2.512 1.279 1.00 96.19 154 ALA A O 1
ATOM 1224 N N . ILE A 1 155 ? 2.629 -0.598 0.154 1.00 96.81 155 ILE A N 1
ATOM 1225 C CA . ILE A 1 155 ? 3.774 -0.644 -0.759 1.00 96.81 155 ILE A CA 1
ATOM 1226 C C . ILE A 1 155 ? 5.073 -0.550 0.029 1.00 96.81 155 ILE A C 1
ATOM 1228 O O . ILE A 1 155 ? 5.907 -1.438 -0.075 1.00 96.81 155 ILE A O 1
ATOM 1232 N N . CYS A 1 156 ? 5.220 0.466 0.878 1.00 94.75 156 CYS A N 1
ATOM 1233 C CA . CYS A 1 156 ? 6.408 0.671 1.705 1.00 94.75 156 CYS A CA 1
ATOM 1234 C C . CYS A 1 156 ? 6.748 -0.522 2.603 1.00 94.75 156 CYS A C 1
ATOM 1236 O O . CYS A 1 156 ? 7.918 -0.785 2.880 1.00 94.75 156 CYS A O 1
ATOM 1238 N N . LYS A 1 157 ? 5.728 -1.247 3.065 1.00 95.44 157 LYS A N 1
ATOM 1239 C CA . LYS A 1 157 ? 5.876 -2.440 3.903 1.00 95.44 157 LYS A CA 1
ATOM 1240 C C . LYS A 1 157 ? 6.080 -3.733 3.108 1.00 95.44 157 LYS A C 1
ATOM 1242 O O . LYS A 1 157 ? 6.215 -4.781 3.731 1.00 95.44 157 LYS A O 1
ATOM 1247 N N . GLY A 1 158 ? 6.075 -3.691 1.777 1.00 96.81 158 GLY A N 1
ATOM 1248 C CA . GLY A 1 158 ? 6.299 -4.873 0.943 1.00 96.81 158 GLY A CA 1
ATOM 1249 C C . GLY A 1 158 ? 5.137 -5.866 0.931 1.00 96.81 158 GLY A C 1
ATOM 1250 O O . GLY A 1 158 ? 5.327 -7.046 0.645 1.00 96.81 158 GLY A O 1
ATOM 1251 N N . ARG A 1 159 ? 3.918 -5.433 1.276 1.00 97.31 159 ARG A N 1
ATOM 1252 C CA . ARG A 1 159 ? 2.777 -6.339 1.494 1.00 97.31 159 ARG A CA 1
ATOM 1253 C C . ARG A 1 159 ? 1.974 -6.525 0.208 1.00 97.31 159 ARG A C 1
ATOM 1255 O O . ARG A 1 159 ? 0.877 -5.986 0.085 1.00 97.31 159 ARG A O 1
ATOM 1262 N N . LEU A 1 160 ? 2.512 -7.293 -0.744 1.00 97.75 160 LEU A N 1
ATOM 1263 C CA . LEU A 1 160 ? 1.929 -7.479 -2.085 1.00 97.75 160 LEU A CA 1
A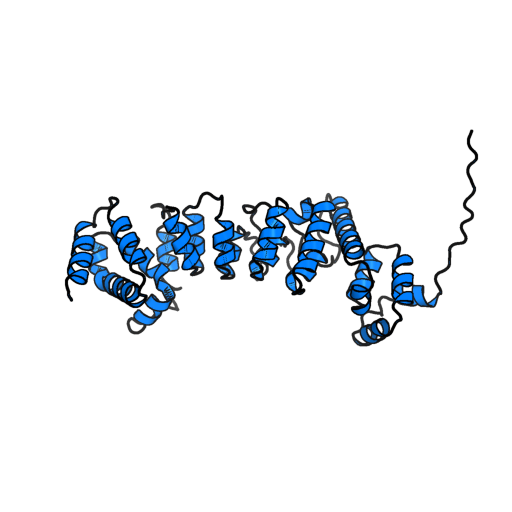TOM 1264 C C . LEU A 1 160 ? 0.442 -7.873 -2.057 1.00 97.75 160 LEU A C 1
ATOM 1266 O O . LEU A 1 160 ? -0.369 -7.276 -2.759 1.00 97.75 160 LEU A O 1
ATOM 1270 N N . GLU A 1 161 ? 0.060 -8.818 -1.200 1.00 98.06 161 GLU A N 1
ATOM 1271 C CA . GLU A 1 161 ? -1.336 -9.265 -1.077 1.00 98.06 161 GLU A CA 1
ATOM 1272 C C . GLU A 1 161 ? -2.279 -8.172 -0.556 1.00 98.06 161 GLU A C 1
ATOM 1274 O O . GLU A 1 161 ? -3.446 -8.102 -0.944 1.00 98.06 161 GLU A O 1
ATOM 1279 N N . VAL A 1 162 ? -1.771 -7.276 0.293 1.00 97.44 162 VAL A N 1
ATOM 1280 C CA . VAL A 1 162 ? -2.522 -6.105 0.758 1.00 97.44 162 VAL A CA 1
ATOM 1281 C C . VAL A 1 162 ? -2.647 -5.080 -0.371 1.00 97.44 162 VAL A C 1
ATOM 1283 O O . VAL A 1 162 ? -3.729 -4.539 -0.574 1.00 97.44 162 VAL A O 1
ATOM 1286 N N . VAL A 1 163 ? -1.578 -4.850 -1.143 1.00 97.88 163 VAL A N 1
ATOM 1287 C CA . VAL A 1 163 ? -1.587 -3.963 -2.322 1.00 97.88 163 VAL A CA 1
ATOM 1288 C C . VAL A 1 163 ? -2.632 -4.423 -3.345 1.00 97.88 163 VAL A C 1
ATOM 1290 O O . VAL A 1 163 ? -3.475 -3.623 -3.753 1.00 97.88 163 VAL A O 1
ATOM 1293 N N . ARG A 1 164 ? -2.647 -5.720 -3.684 1.00 97.88 164 ARG A N 1
ATOM 1294 C CA . ARG A 1 164 ? -3.663 -6.342 -4.552 1.00 97.88 164 ARG A CA 1
ATOM 1295 C C . ARG A 1 164 ? -5.076 -6.098 -4.036 1.00 97.88 164 ARG A C 1
ATOM 1297 O O . ARG A 1 164 ? -5.945 -5.662 -4.788 1.00 97.88 164 ARG A O 1
ATOM 1304 N N . HIS A 1 165 ? -5.293 -6.330 -2.741 1.00 98.00 165 HIS A N 1
ATOM 1305 C CA . HIS A 1 165 ? -6.606 -6.144 -2.126 1.00 98.00 165 HIS A CA 1
ATOM 1306 C C . HIS A 1 165 ? -7.071 -4.687 -2.186 1.00 98.00 165 HIS A C 1
ATOM 1308 O O . HIS A 1 165 ? -8.211 -4.438 -2.561 1.00 98.00 165 HIS A O 1
ATOM 1314 N N . ILE A 1 166 ? -6.201 -3.717 -1.896 1.00 96.88 166 ILE A N 1
ATOM 1315 C CA . ILE A 1 166 ? -6.538 -2.283 -1.956 1.00 96.88 166 ILE A CA 1
ATOM 1316 C C . ILE A 1 166 ? -6.895 -1.858 -3.382 1.00 96.88 166 ILE A C 1
ATOM 1318 O O . ILE A 1 166 ? -7.913 -1.198 -3.584 1.00 96.88 166 ILE A O 1
ATOM 1322 N N . ILE A 1 167 ? -6.104 -2.271 -4.374 1.00 97.00 167 ILE A N 1
ATOM 1323 C CA . ILE A 1 167 ? -6.366 -1.960 -5.788 1.00 97.00 167 ILE A CA 1
ATOM 1324 C C . ILE A 1 167 ? -7.678 -2.601 -6.253 1.00 97.00 167 ILE A C 1
ATOM 1326 O O . ILE A 1 167 ? -8.460 -1.954 -6.946 1.00 97.00 167 ILE A O 1
ATOM 1330 N N . SER A 1 168 ? -8.009 -3.806 -5.770 1.00 97.12 168 SER A N 1
ATOM 1331 C CA . SER A 1 168 ? -9.306 -4.447 -6.046 1.00 97.12 168 SER A CA 1
ATOM 1332 C C . SER A 1 168 ? -10.519 -3.651 -5.536 1.00 97.12 168 SER A C 1
ATOM 1334 O O . SER A 1 168 ? -11.638 -3.875 -5.993 1.00 97.12 168 SER A O 1
ATOM 1336 N N . LYS A 1 169 ? -10.318 -2.690 -4.618 1.00 96.81 169 LYS A N 1
ATOM 1337 C CA . LYS A 1 169 ? -11.356 -1.753 -4.147 1.00 96.81 169 LYS A CA 1
ATOM 1338 C C . LYS A 1 169 ? -11.476 -0.487 -4.997 1.00 96.81 169 LYS A C 1
ATOM 1340 O O . LYS A 1 169 ? -12.189 0.433 -4.607 1.00 96.81 169 LYS A O 1
ATOM 1345 N N . GLY A 1 170 ? -10.806 -0.433 -6.149 1.00 95.06 170 GLY A N 1
ATOM 1346 C CA . GLY A 1 170 ? -10.867 0.697 -7.077 1.00 95.06 170 GLY A CA 1
ATOM 1347 C C . GLY A 1 170 ? -9.966 1.868 -6.685 1.00 95.06 170 GLY A C 1
ATOM 1348 O O . GLY A 1 170 ? -10.226 3.005 -7.087 1.00 95.06 170 GLY A O 1
ATOM 1349 N N . VAL A 1 171 ? -8.925 1.619 -5.882 1.00 94.81 171 VAL A N 1
ATOM 1350 C CA . VAL A 1 171 ? -7.890 2.627 -5.629 1.00 94.81 171 VAL A CA 1
ATOM 1351 C C . VAL A 1 171 ? -7.050 2.802 -6.889 1.00 94.81 171 VAL A C 1
ATOM 1353 O O . VAL A 1 171 ? -6.568 1.837 -7.472 1.00 94.81 171 VAL A O 1
ATOM 1356 N N . ASP A 1 172 ? -6.901 4.058 -7.289 1.00 93.44 172 ASP A N 1
ATOM 1357 C CA . ASP A 1 172 ? -6.198 4.469 -8.496 1.00 93.44 172 ASP A CA 1
ATOM 1358 C C . ASP A 1 172 ? -4.677 4.416 -8.283 1.00 93.44 172 ASP A C 1
ATOM 1360 O O . ASP A 1 172 ? -4.147 5.010 -7.338 1.00 93.44 172 ASP A O 1
ATOM 1364 N N . VAL A 1 173 ? -3.993 3.676 -9.154 1.00 94.12 173 VAL A N 1
ATOM 1365 C CA . VAL A 1 173 ? -2.545 3.437 -9.115 1.00 94.12 173 VAL A CA 1
ATOM 1366 C C . VAL A 1 173 ? -1.732 4.564 -9.754 1.00 94.12 173 VAL A C 1
ATOM 1368 O O . VAL A 1 173 ? -0.516 4.559 -9.633 1.00 94.12 173 VAL A O 1
ATOM 1371 N N . ASP A 1 174 ? -2.358 5.569 -10.365 1.00 90.75 174 ASP A N 1
ATOM 1372 C CA . ASP A 1 174 ? -1.639 6.705 -10.959 1.00 90.75 174 ASP A CA 1
ATOM 1373 C C . ASP A 1 174 ? -1.616 7.940 -10.049 1.00 90.75 174 ASP A C 1
ATOM 1375 O O . ASP A 1 174 ? -0.926 8.934 -10.307 1.00 90.75 174 ASP A O 1
ATOM 1379 N N . VAL A 1 175 ? -2.336 7.887 -8.925 1.00 90.19 175 VAL A N 1
ATOM 1380 C CA . VAL A 1 175 ? -2.398 8.998 -7.975 1.00 90.19 175 VAL A CA 1
ATOM 1381 C C . VAL A 1 175 ? -1.074 9.126 -7.232 1.00 90.19 175 VAL A C 1
ATOM 1383 O O . VAL A 1 175 ? -0.682 8.270 -6.439 1.00 90.19 175 VAL A O 1
ATOM 1386 N N . LYS A 1 176 ? -0.407 10.265 -7.430 1.00 91.25 176 LYS A N 1
ATOM 1387 C CA . LYS A 1 176 ? 0.805 10.611 -6.686 1.00 91.25 176 LYS A CA 1
ATOM 1388 C C . LYS A 1 176 ? 0.494 10.752 -5.194 1.00 91.25 176 LYS A C 1
ATOM 1390 O O . LYS A 1 176 ? -0.330 11.581 -4.796 1.00 91.25 176 LYS A O 1
ATOM 1395 N N . MET A 1 177 ? 1.202 9.997 -4.365 1.00 89.75 177 MET A N 1
ATOM 1396 C CA . MET A 1 177 ? 1.039 9.961 -2.913 1.00 89.75 177 MET A CA 1
ATOM 1397 C C . MET A 1 177 ? 2.325 10.376 -2.194 1.00 89.75 177 MET A C 1
ATOM 1399 O O . MET A 1 177 ? 3.409 10.394 -2.782 1.00 89.75 177 MET A O 1
ATOM 1403 N N . ALA A 1 178 ? 2.195 10.777 -0.929 1.00 87.31 178 ALA A N 1
ATOM 1404 C CA . ALA A 1 178 ? 3.356 11.092 -0.110 1.00 87.31 178 ALA A CA 1
ATOM 1405 C C . ALA A 1 178 ? 4.119 9.804 0.211 1.00 87.31 178 ALA A C 1
ATOM 1407 O O . ALA A 1 178 ? 3.515 8.793 0.570 1.00 87.31 178 ALA A O 1
ATOM 1408 N N . ASP A 1 179 ? 5.442 9.864 0.112 1.00 84.19 179 ASP A N 1
ATOM 1409 C CA . ASP A 1 179 ? 6.302 8.782 0.569 1.00 84.19 179 ASP A CA 1
ATOM 1410 C C . ASP A 1 179 ? 6.377 8.797 2.113 1.00 84.19 179 ASP A C 1
ATOM 1412 O O . ASP A 1 179 ? 6.813 9.805 2.688 1.00 84.19 179 ASP A O 1
ATOM 1416 N N . PRO A 1 180 ? 5.969 7.708 2.797 1.00 81.31 180 PRO A N 1
ATOM 1417 C CA . PRO A 1 180 ? 6.021 7.586 4.253 1.00 81.31 180 PRO A CA 1
ATOM 1418 C C . PRO A 1 180 ? 7.415 7.754 4.872 1.00 81.31 180 PRO A C 1
ATOM 1420 O O . PRO A 1 180 ? 7.509 8.094 6.051 1.00 81.31 180 PRO A O 1
ATOM 1423 N N . PHE A 1 181 ? 8.491 7.504 4.121 1.00 79.56 181 PHE A N 1
ATOM 1424 C CA . PHE A 1 181 ? 9.866 7.552 4.627 1.00 79.56 181 PHE A CA 1
ATOM 1425 C C . PHE A 1 181 ? 10.612 8.835 4.260 1.00 79.56 181 PHE A C 1
ATOM 1427 O O . PHE A 1 181 ? 11.700 9.082 4.786 1.00 79.56 181 PHE A O 1
ATOM 1434 N N . GLU A 1 182 ? 10.041 9.674 3.392 1.00 80.69 182 GLU A N 1
ATOM 1435 C CA . GLU A 1 182 ? 10.675 10.922 2.986 1.00 80.69 182 GLU A CA 1
ATOM 1436 C C . GLU A 1 182 ? 10.752 11.880 4.183 1.00 80.69 182 GLU A C 1
ATOM 1438 O O . GLU A 1 182 ? 9.741 12.383 4.689 1.00 80.69 182 GLU A O 1
ATOM 1443 N N . LYS A 1 183 ? 11.971 12.137 4.666 1.00 76.50 183 LYS A N 1
ATOM 1444 C CA . LYS A 1 183 ? 12.203 13.082 5.763 1.00 76.50 183 LYS A CA 1
ATOM 1445 C C . LYS A 1 183 ? 12.179 14.526 5.273 1.00 76.50 183 LYS A C 1
ATOM 1447 O O . LYS A 1 183 ? 11.914 15.400 6.097 1.00 76.50 183 LYS A O 1
ATOM 1452 N N . SER A 1 184 ? 12.379 14.787 3.982 1.00 74.56 184 SER A N 1
ATOM 1453 C CA . SER A 1 184 ? 12.287 16.141 3.444 1.00 74.56 184 SER A CA 1
ATOM 1454 C C . SER A 1 184 ? 10.884 16.734 3.633 1.00 74.56 184 SER A C 1
ATOM 1456 O O . SER A 1 184 ? 9.869 16.021 3.640 1.00 74.56 184 SER A O 1
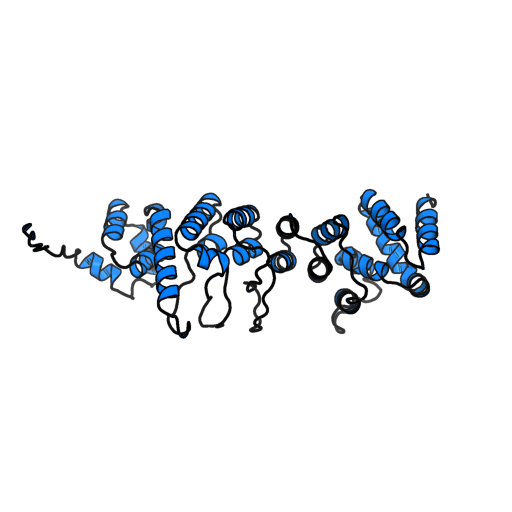ATOM 1458 N N . SER A 1 185 ? 10.843 18.051 3.844 1.00 64.69 185 SER A N 1
ATOM 1459 C CA . SER A 1 185 ? 9.628 18.872 3.832 1.00 64.69 185 SER A CA 1
ATOM 1460 C C . SER A 1 185 ? 9.138 19.160 2.416 1.00 64.69 185 SER A C 1
ATOM 1462 O O . SER A 1 185 ? 8.148 19.863 2.257 1.00 64.69 185 SER A O 1
ATOM 1464 N N . SER A 1 186 ? 9.834 18.669 1.389 1.00 70.12 186 SER A N 1
ATOM 1465 C CA . SER A 1 186 ? 9.393 18.860 0.022 1.00 70.12 186 SER A CA 1
ATOM 1466 C C . SER A 1 186 ? 8.065 18.128 -0.201 1.00 70.12 186 SER A C 1
ATOM 1468 O O . SER A 1 186 ? 7.910 16.951 0.135 1.00 70.12 186 SER A O 1
ATOM 1470 N N . ASP A 1 187 ? 7.098 18.830 -0.793 1.00 78.19 187 ASP A N 1
ATOM 1471 C CA . ASP A 1 187 ? 5.784 18.306 -1.194 1.00 78.19 187 ASP A CA 1
ATOM 1472 C C . ASP A 1 187 ? 5.876 17.337 -2.389 1.00 78.19 187 ASP A C 1
ATOM 1474 O O . ASP A 1 187 ? 4.950 17.205 -3.195 1.00 78.19 187 ASP A O 1
ATOM 1478 N N . ILE A 1 188 ? 7.009 16.646 -2.538 1.00 85.31 188 ILE A N 1
ATOM 1479 C CA . ILE A 1 188 ? 7.219 15.703 -3.625 1.00 85.31 188 ILE A CA 1
ATOM 1480 C C . ILE A 1 188 ? 6.308 14.507 -3.383 1.00 85.31 188 ILE A C 1
ATOM 1482 O O . ILE A 1 188 ? 6.397 13.801 -2.376 1.00 85.31 188 ILE A O 1
ATOM 1486 N N . ARG A 1 189 ? 5.417 14.286 -4.346 1.00 89.38 189 ARG A N 1
ATOM 1487 C CA . ARG A 1 189 ? 4.525 13.135 -4.383 1.00 89.38 189 ARG A CA 1
ATOM 1488 C C . ARG A 1 189 ? 4.976 12.199 -5.482 1.00 89.38 189 ARG A C 1
ATOM 1490 O O . ARG A 1 189 ? 5.221 12.629 -6.610 1.00 89.38 189 ARG A O 1
ATOM 1497 N N . TYR A 1 190 ? 5.026 10.923 -5.150 1.00 91.88 190 TYR A N 1
ATOM 1498 C CA . TYR A 1 190 ? 5.479 9.876 -6.046 1.00 91.88 190 TYR A CA 1
ATOM 1499 C C . TYR A 1 190 ? 4.292 9.015 -6.472 1.00 91.88 190 TYR A C 1
ATOM 1501 O O . TYR A 1 190 ? 3.410 8.753 -5.648 1.00 91.88 190 TYR A O 1
ATOM 1509 N N . PRO A 1 191 ? 4.235 8.566 -7.737 1.00 94.12 191 PRO A N 1
ATOM 1510 C CA . PRO A 1 191 ? 3.319 7.495 -8.097 1.00 94.12 191 PRO A CA 1
ATOM 1511 C C . PRO A 1 191 ? 3.665 6.239 -7.274 1.00 94.12 191 PRO A C 1
ATOM 1513 O O . PRO A 1 191 ? 4.834 6.043 -6.918 1.00 94.12 191 PRO A O 1
ATOM 1516 N N . PRO A 1 192 ? 2.690 5.369 -6.969 1.00 96.00 192 PRO A N 1
ATOM 1517 C CA . PRO A 1 192 ? 2.928 4.184 -6.149 1.00 96.00 192 PRO A CA 1
ATOM 1518 C C . PRO A 1 192 ? 4.007 3.265 -6.739 1.00 96.00 192 PRO A C 1
ATOM 1520 O O . PRO A 1 192 ? 4.789 2.695 -5.979 1.00 96.00 192 PRO A O 1
ATOM 1523 N N . PHE A 1 193 ? 4.134 3.197 -8.069 1.00 97.06 193 PHE A N 1
ATOM 1524 C CA . PHE A 1 193 ? 5.230 2.495 -8.744 1.00 97.06 193 PHE A CA 1
ATOM 1525 C C . PHE A 1 193 ? 6.620 2.993 -8.300 1.00 97.06 193 PHE A C 1
ATOM 1527 O O . PHE A 1 193 ? 7.493 2.198 -7.945 1.00 97.06 193 PHE A O 1
ATOM 1534 N N . ALA A 1 194 ? 6.826 4.313 -8.252 1.00 95.62 194 ALA A N 1
ATOM 1535 C CA . ALA A 1 194 ? 8.104 4.894 -7.842 1.00 95.62 194 ALA A CA 1
ATOM 1536 C C . ALA A 1 194 ? 8.394 4.647 -6.352 1.00 95.62 194 ALA A C 1
ATOM 1538 O O . ALA A 1 194 ? 9.543 4.400 -5.986 1.00 95.62 194 ALA A O 1
ATOM 1539 N N . ILE A 1 195 ? 7.358 4.647 -5.503 1.00 95.56 195 ILE A N 1
ATOM 1540 C CA . ILE A 1 195 ? 7.484 4.283 -4.082 1.00 95.56 195 ILE A CA 1
ATOM 1541 C C . ILE A 1 195 ? 7.899 2.815 -3.942 1.00 95.56 195 ILE A C 1
ATOM 1543 O O . ILE A 1 195 ? 8.773 2.504 -3.136 1.00 95.56 195 ILE A O 1
ATOM 1547 N N . ALA A 1 196 ? 7.325 1.915 -4.747 1.00 97.19 196 ALA A N 1
ATOM 1548 C CA . ALA A 1 196 ? 7.687 0.499 -4.746 1.00 97.19 196 ALA A CA 1
ATOM 1549 C C . ALA A 1 196 ? 9.153 0.282 -5.150 1.00 97.19 196 ALA A C 1
ATOM 1551 O O . ALA A 1 196 ? 9.857 -0.478 -4.482 1.00 97.19 196 ALA A O 1
ATOM 1552 N N . CYS A 1 197 ? 9.625 0.995 -6.180 1.00 96.06 197 CYS A N 1
ATOM 1553 C CA . CYS A 1 197 ? 11.024 0.956 -6.611 1.00 96.06 197 CYS A CA 1
ATOM 1554 C C . CYS A 1 197 ? 11.962 1.464 -5.510 1.00 96.06 197 CYS A C 1
ATOM 1556 O O . CYS A 1 197 ? 12.897 0.774 -5.109 1.00 96.06 197 CYS A O 1
ATOM 1558 N N . ARG A 1 198 ? 11.671 2.637 -4.938 1.00 94.38 198 ARG A N 1
ATOM 1559 C CA . ARG A 1 198 ? 12.472 3.202 -3.845 1.00 94.38 198 ARG A CA 1
ATOM 1560 C C . ARG A 1 198 ? 12.535 2.279 -2.629 1.00 94.38 198 ARG A C 1
ATOM 1562 O O . ARG A 1 198 ? 13.592 2.125 -2.027 1.00 94.38 198 ARG A O 1
ATOM 1569 N N . ALA A 1 199 ? 11.412 1.660 -2.277 1.00 94.94 199 ALA A N 1
ATOM 1570 C CA . ALA A 1 199 ? 11.323 0.716 -1.170 1.00 94.94 199 ALA A CA 1
ATOM 1571 C C . ALA A 1 199 ? 11.879 -0.683 -1.508 1.00 94.94 199 ALA A C 1
ATOM 1573 O O . ALA A 1 199 ? 11.817 -1.570 -0.661 1.00 94.94 199 ALA A O 1
ATOM 1574 N N . LYS A 1 200 ? 12.424 -0.882 -2.720 1.00 96.00 200 LYS A N 1
ATOM 1575 C CA . LYS A 1 200 ? 13.020 -2.134 -3.218 1.00 96.00 200 LYS A CA 1
ATOM 1576 C C . LYS A 1 200 ? 12.059 -3.325 -3.266 1.00 96.00 200 LYS A C 1
ATOM 1578 O O . LYS A 1 200 ? 12.485 -4.476 -3.337 1.00 96.00 200 LYS A O 1
ATOM 1583 N N . HIS A 1 201 ? 10.754 -3.068 -3.309 1.00 97.50 201 HIS A N 1
ATOM 1584 C CA . HIS A 1 201 ? 9.730 -4.110 -3.390 1.00 97.50 201 HIS A CA 1
ATOM 1585 C C . HIS A 1 201 ? 9.415 -4.445 -4.849 1.00 97.50 201 HIS A C 1
ATOM 1587 O O . HIS A 1 201 ? 8.338 -4.136 -5.359 1.00 97.50 201 HIS A O 1
ATOM 1593 N N . GLN A 1 202 ? 10.373 -5.080 -5.530 1.00 97.19 202 GLN A N 1
ATOM 1594 C CA . GLN A 1 202 ? 10.343 -5.303 -6.984 1.00 97.19 202 GLN A CA 1
ATOM 1595 C C . GLN A 1 202 ? 9.088 -6.059 -7.456 1.00 97.19 202 GLN A C 1
ATOM 1597 O O . GLN A 1 202 ? 8.497 -5.685 -8.462 1.00 97.19 202 GLN A O 1
ATOM 1602 N N . ALA A 1 203 ? 8.607 -7.047 -6.692 1.00 97.88 203 ALA A N 1
ATOM 1603 C CA . ALA A 1 203 ? 7.373 -7.773 -7.015 1.00 97.88 203 ALA A CA 1
ATOM 1604 C C . ALA A 1 203 ? 6.124 -6.870 -7.024 1.00 97.88 203 ALA A C 1
ATOM 1606 O O . ALA A 1 203 ? 5.226 -7.058 -7.841 1.00 97.88 203 ALA A O 1
ATOM 1607 N N . ILE A 1 204 ? 6.070 -5.871 -6.136 1.00 98.12 204 ILE A N 1
ATOM 1608 C CA . ILE A 1 204 ? 4.992 -4.874 -6.129 1.00 98.12 204 ILE A CA 1
ATOM 1609 C C . ILE A 1 204 ? 5.152 -3.915 -7.304 1.00 98.12 204 ILE A C 1
ATOM 1611 O O . ILE A 1 204 ? 4.162 -3.606 -7.953 1.00 98.12 204 ILE A O 1
ATOM 1615 N N . ALA A 1 205 ? 6.373 -3.461 -7.594 1.00 97.69 205 ALA A N 1
ATOM 1616 C CA . ALA A 1 205 ? 6.624 -2.582 -8.732 1.00 97.69 205 ALA A CA 1
ATOM 1617 C C . ALA A 1 205 ? 6.217 -3.246 -10.059 1.00 97.69 205 ALA A C 1
ATOM 1619 O O . ALA A 1 205 ? 5.500 -2.625 -10.833 1.00 97.69 205 ALA A O 1
ATOM 1620 N N . VAL A 1 206 ? 6.581 -4.517 -10.273 1.00 96.94 206 VAL A N 1
ATOM 1621 C CA . VAL A 1 206 ? 6.144 -5.311 -11.436 1.00 96.94 206 VAL A CA 1
ATOM 1622 C C . VAL A 1 206 ? 4.621 -5.423 -11.489 1.00 96.94 206 VAL A C 1
ATOM 1624 O O . VAL A 1 206 ? 4.029 -5.122 -12.518 1.00 96.94 206 VAL A O 1
ATOM 1627 N N . TYR A 1 207 ? 3.975 -5.769 -10.372 1.00 97.81 207 TYR A N 1
ATOM 1628 C CA . TYR A 1 207 ? 2.513 -5.846 -10.309 1.00 97.81 207 TYR A CA 1
ATOM 1629 C C . TYR A 1 207 ? 1.831 -4.508 -10.641 1.00 97.81 207 TYR A C 1
ATOM 1631 O O . TYR A 1 207 ? 0.800 -4.487 -11.300 1.00 97.81 207 TYR A O 1
ATOM 1639 N N . LEU A 1 208 ? 2.400 -3.379 -10.211 1.00 96.88 208 LEU A N 1
ATOM 1640 C CA . LEU A 1 208 ? 1.852 -2.051 -10.504 1.00 96.88 208 LEU A CA 1
ATOM 1641 C C . LEU A 1 208 ? 1.982 -1.656 -11.983 1.00 96.88 208 LEU A C 1
ATOM 1643 O O . LEU A 1 208 ? 1.243 -0.782 -12.420 1.00 96.88 208 LEU A O 1
ATOM 1647 N N . LEU A 1 209 ? 2.869 -2.296 -12.751 1.00 95.56 209 LEU A N 1
ATOM 1648 C CA . LEU A 1 209 ? 2.958 -2.099 -14.200 1.00 95.56 209 LEU A CA 1
ATOM 1649 C C . LEU A 1 209 ? 1.861 -2.857 -14.961 1.00 95.56 209 LEU A C 1
ATOM 1651 O O . LEU A 1 209 ? 1.633 -2.578 -16.140 1.00 95.56 209 LEU A O 1
ATOM 1655 N N . ASP A 1 210 ? 1.213 -3.851 -14.345 1.00 94.38 210 ASP A N 1
ATOM 1656 C CA . ASP A 1 210 ? 0.189 -4.662 -15.005 1.00 94.38 210 ASP A CA 1
ATOM 1657 C C . ASP A 1 210 ? -1.021 -3.802 -15.390 1.00 94.38 210 ASP A C 1
ATOM 1659 O O . ASP A 1 210 ? -1.684 -3.195 -14.552 1.00 94.38 210 ASP A O 1
ATOM 1663 N N . GLY A 1 211 ? -1.308 -3.747 -16.693 1.00 86.81 211 GLY A N 1
ATOM 1664 C CA . GLY A 1 211 ? -2.391 -2.932 -17.248 1.00 86.81 211 GLY A CA 1
ATOM 1665 C C . GLY A 1 211 ? -2.048 -1.453 -17.459 1.00 86.81 211 GLY A C 1
ATOM 1666 O O . GLY A 1 211 ? -2.908 -0.712 -17.932 1.00 86.81 211 GLY A O 1
ATOM 1667 N N . GLN A 1 212 ? -0.817 -1.021 -17.163 1.00 90.38 212 GLN A N 1
ATOM 1668 C CA . GLN A 1 212 ? -0.344 0.335 -17.450 1.00 90.38 212 GLN A CA 1
ATOM 1669 C C . GLN A 1 212 ? 0.468 0.392 -18.748 1.00 90.38 212 GLN A C 1
ATOM 1671 O O . GLN A 1 212 ? 1.162 -0.556 -19.119 1.00 90.38 212 GLN A O 1
ATOM 1676 N N . THR A 1 213 ? 0.426 1.537 -19.435 1.00 90.56 213 THR A N 1
ATOM 1677 C CA . THR A 1 213 ? 1.374 1.826 -20.516 1.00 90.56 213 THR A CA 1
ATOM 1678 C C . THR A 1 213 ? 2.737 2.121 -19.906 1.00 90.56 213 THR A C 1
ATOM 1680 O O . THR A 1 213 ? 2.938 3.161 -19.271 1.00 90.56 213 THR A O 1
ATOM 1683 N N . VAL A 1 214 ? 3.676 1.202 -20.093 1.00 90.88 214 VAL A N 1
ATOM 1684 C CA . VAL A 1 214 ? 5.048 1.372 -19.621 1.00 90.88 214 VAL A CA 1
ATOM 1685 C C . VAL A 1 214 ? 5.781 2.353 -20.539 1.00 90.88 214 VAL A C 1
ATOM 1687 O O . VAL A 1 214 ? 5.587 2.351 -21.750 1.00 90.88 214 VAL A O 1
ATOM 1690 N N . GLY A 1 215 ? 6.611 3.223 -19.965 1.00 88.69 215 GLY A N 1
ATOM 1691 C CA . GLY A 1 215 ? 7.327 4.255 -20.716 1.00 88.69 215 GLY A CA 1
ATOM 1692 C C . GLY A 1 215 ? 8.525 4.802 -19.948 1.00 88.69 215 GLY A C 1
ATOM 1693 O O . GLY A 1 215 ? 8.795 4.359 -18.829 1.00 88.69 215 GLY A O 1
ATOM 1694 N N . SER A 1 216 ? 9.204 5.794 -20.528 1.00 87.50 216 SER A N 1
ATOM 1695 C CA . SER A 1 216 ? 10.442 6.390 -19.994 1.00 87.50 216 SER A CA 1
ATOM 1696 C C . SER A 1 216 ? 10.398 6.754 -18.492 1.00 87.50 216 SER A C 1
ATOM 1698 O O . SER A 1 216 ? 11.333 6.388 -17.777 1.00 87.50 216 SER A O 1
ATOM 1700 N N . PRO A 1 217 ? 9.318 7.346 -17.928 1.00 90.50 217 PRO A N 1
ATOM 1701 C CA . PRO A 1 217 ? 9.266 7.639 -16.491 1.00 90.50 217 PRO A CA 1
ATOM 1702 C C . PRO A 1 217 ? 9.369 6.398 -15.593 1.00 90.50 217 PRO A C 1
ATOM 1704 O O . PRO A 1 217 ? 9.989 6.453 -14.531 1.00 90.50 217 PRO A O 1
ATOM 1707 N N . HIS A 1 218 ? 8.780 5.273 -16.012 1.00 93.00 218 HIS A N 1
ATOM 1708 C CA . HIS A 1 218 ? 8.854 4.016 -15.266 1.00 93.00 218 HIS A CA 1
ATOM 1709 C C . HIS A 1 218 ? 10.281 3.474 -15.274 1.00 93.00 218 HIS A C 1
ATOM 1711 O O . HIS A 1 218 ? 10.816 3.117 -14.224 1.00 93.00 218 HIS A O 1
ATOM 1717 N N . LEU A 1 219 ? 10.902 3.471 -16.456 1.00 92.00 219 LEU A N 1
ATOM 1718 C CA . LEU A 1 219 ? 12.270 3.009 -16.642 1.00 92.00 219 LEU A CA 1
ATOM 1719 C C . LEU A 1 219 ? 13.237 3.854 -15.801 1.00 92.00 219 LEU A C 1
ATOM 1721 O O . LEU A 1 219 ? 13.943 3.311 -14.957 1.00 92.00 219 LEU A O 1
ATOM 1725 N N . SER A 1 220 ? 13.166 5.183 -15.914 1.00 90.00 220 SER A N 1
ATOM 1726 C CA . SER A 1 220 ? 13.991 6.116 -15.136 1.00 90.00 220 SER A CA 1
ATOM 1727 C C . SER A 1 220 ? 13.872 5.894 -13.621 1.00 90.00 220 SER A C 1
ATOM 1729 O O . SER A 1 220 ? 14.881 5.847 -12.918 1.00 90.00 220 SER A O 1
ATOM 1731 N N . HIS A 1 221 ? 12.661 5.686 -13.092 1.00 92.75 221 HIS A N 1
ATOM 1732 C CA . HIS A 1 221 ? 12.481 5.388 -11.669 1.00 92.75 221 HIS A CA 1
ATOM 1733 C C . HIS A 1 221 ? 13.062 4.028 -11.259 1.00 92.75 221 HIS A C 1
ATOM 1735 O O . HIS A 1 221 ? 13.686 3.942 -10.200 1.00 92.75 221 HIS A O 1
ATOM 1741 N N . ALA A 1 222 ? 12.871 2.982 -12.067 1.00 93.81 222 ALA A N 1
ATOM 1742 C CA . ALA A 1 222 ? 13.413 1.655 -11.782 1.00 93.81 222 ALA A CA 1
ATOM 1743 C C . ALA A 1 222 ? 14.950 1.665 -11.755 1.00 93.81 222 ALA A C 1
ATOM 1745 O O . ALA A 1 222 ? 15.554 1.079 -10.857 1.00 93.81 222 ALA A O 1
ATOM 1746 N N . ILE A 1 223 ? 15.567 2.397 -12.684 1.00 90.19 223 ILE A N 1
ATOM 1747 C CA . ILE A 1 223 ? 17.020 2.566 -12.796 1.00 90.19 223 ILE A CA 1
ATOM 1748 C C . ILE A 1 223 ? 17.565 3.367 -11.621 1.00 90.19 223 ILE A C 1
ATOM 1750 O O . ILE A 1 223 ? 18.469 2.912 -10.922 1.00 90.19 223 ILE A O 1
ATOM 1754 N N . ARG A 1 224 ? 16.982 4.547 -11.365 1.00 90.38 224 ARG A N 1
ATOM 1755 C CA . ARG A 1 224 ? 17.400 5.447 -10.280 1.00 90.38 224 ARG A CA 1
ATOM 1756 C C . ARG A 1 224 ? 17.460 4.721 -8.941 1.00 90.38 224 ARG A C 1
ATOM 1758 O O . ARG A 1 224 ? 18.341 4.978 -8.128 1.00 90.38 224 ARG A O 1
ATOM 1765 N N . TRP A 1 225 ? 16.511 3.818 -8.712 1.00 92.12 225 TRP A N 1
ATOM 1766 C CA . TRP A 1 225 ? 16.421 3.036 -7.488 1.00 92.12 225 TRP A CA 1
ATOM 1767 C C . TRP A 1 225 ? 16.933 1.608 -7.654 1.00 92.12 225 TRP A C 1
ATOM 1769 O O . TRP A 1 225 ? 16.538 0.765 -6.857 1.00 92.12 225 TRP A O 1
ATOM 1779 N N . ASN A 1 226 ? 17.793 1.319 -8.636 1.00 93.44 226 ASN A N 1
ATOM 1780 C CA . ASN A 1 226 ? 18.459 0.031 -8.871 1.00 93.44 226 ASN A CA 1
ATOM 1781 C C . ASN A 1 226 ? 17.528 -1.181 -8.642 1.00 93.44 226 ASN A C 1
ATOM 1783 O O . ASN A 1 226 ? 17.678 -1.924 -7.666 1.00 93.44 226 ASN A O 1
ATOM 1787 N N . CYS A 1 227 ? 16.456 -1.259 -9.433 1.00 93.50 227 CYS A N 1
ATOM 1788 C CA . CYS A 1 227 ? 15.429 -2.300 -9.378 1.00 93.50 227 CYS A CA 1
ATOM 1789 C C . CYS A 1 227 ? 15.521 -3.203 -10.613 1.00 93.50 227 CYS A C 1
ATOM 1791 O O . CYS A 1 227 ? 14.672 -3.122 -11.500 1.00 93.50 227 CYS A O 1
ATOM 1793 N N . ASP A 1 228 ? 16.540 -4.059 -10.672 1.00 91.06 228 ASP A N 1
ATOM 1794 C CA . ASP A 1 228 ? 16.915 -4.806 -11.883 1.00 91.06 228 ASP A CA 1
ATOM 1795 C C . ASP A 1 228 ? 15.790 -5.654 -12.482 1.00 91.06 228 ASP A C 1
ATOM 1797 O O . ASP A 1 228 ? 15.591 -5.640 -13.697 1.00 91.06 228 ASP A O 1
ATOM 1801 N N . LEU A 1 229 ? 14.999 -6.354 -11.657 1.00 93.62 229 LEU A N 1
ATOM 1802 C CA . LEU A 1 229 ? 13.863 -7.140 -12.153 1.00 93.62 229 LEU A CA 1
ATOM 1803 C C . LEU A 1 229 ? 12.823 -6.235 -12.817 1.00 93.62 229 LEU A C 1
ATOM 1805 O O . LEU A 1 229 ? 12.249 -6.593 -13.841 1.00 93.62 229 LEU A O 1
ATOM 1809 N N . VAL A 1 230 ? 12.596 -5.055 -12.238 1.00 95.69 230 VAL A N 1
ATOM 1810 C CA . VAL A 1 230 ? 11.640 -4.072 -12.753 1.00 95.69 230 VAL A CA 1
ATOM 1811 C C . VAL A 1 230 ? 12.159 -3.472 -14.056 1.00 95.69 230 VAL A C 1
ATOM 1813 O O . VAL A 1 230 ? 11.389 -3.351 -15.000 1.00 95.69 230 VAL A O 1
ATOM 1816 N N . VAL A 1 231 ? 13.456 -3.157 -14.146 1.00 93.50 231 VAL A N 1
ATOM 1817 C CA . VAL A 1 231 ? 14.093 -2.690 -15.389 1.00 93.50 231 VAL A CA 1
ATOM 1818 C C . VAL A 1 231 ? 13.929 -3.732 -16.495 1.00 93.50 231 VAL A C 1
ATOM 1820 O O . VAL A 1 231 ? 13.421 -3.406 -17.565 1.00 93.50 231 VAL A O 1
ATOM 1823 N N . ARG A 1 232 ? 14.268 -5.000 -16.223 1.00 91.12 232 ARG A N 1
ATOM 1824 C CA . ARG A 1 232 ? 14.108 -6.102 -17.187 1.00 91.12 232 ARG A CA 1
ATOM 1825 C C . ARG A 1 232 ? 12.661 -6.245 -17.646 1.00 91.12 232 ARG A C 1
ATOM 1827 O O . ARG A 1 232 ? 12.409 -6.380 -18.838 1.00 91.12 232 ARG A O 1
ATOM 1834 N N . GLU A 1 233 ? 11.710 -6.186 -16.720 1.00 94.94 233 GLU A N 1
ATOM 1835 C CA . GLU A 1 233 ? 10.285 -6.293 -17.039 1.00 94.94 233 GLU A CA 1
ATOM 1836 C C . GLU A 1 233 ? 9.783 -5.115 -17.890 1.00 94.94 233 GLU A C 1
ATOM 1838 O O . GLU A 1 233 ? 9.030 -5.301 -18.843 1.00 94.94 233 GLU A O 1
ATOM 1843 N N . ILE A 1 234 ? 10.235 -3.898 -17.588 1.00 93.75 234 ILE A N 1
ATOM 1844 C CA . ILE A 1 234 ? 9.911 -2.687 -18.348 1.00 93.75 234 ILE A CA 1
ATOM 1845 C C . ILE A 1 234 ? 10.444 -2.773 -19.784 1.00 93.75 234 ILE A C 1
ATOM 1847 O O . ILE A 1 234 ? 9.707 -2.477 -20.727 1.00 93.75 234 ILE A O 1
ATOM 1851 N N . LEU A 1 235 ? 11.691 -3.220 -19.954 1.00 89.50 235 LEU A N 1
ATOM 1852 C CA . LEU A 1 235 ? 12.314 -3.406 -21.267 1.00 89.50 235 LEU A CA 1
ATOM 1853 C C . LEU A 1 235 ? 11.620 -4.515 -22.070 1.00 89.50 235 LEU A C 1
ATOM 1855 O O . LEU A 1 235 ? 11.328 -4.323 -23.248 1.00 89.50 235 LEU A O 1
ATOM 1859 N N . LYS A 1 236 ? 11.252 -5.634 -21.427 1.00 91.06 236 LYS A N 1
ATOM 1860 C CA . LYS A 1 236 ? 10.460 -6.712 -22.053 1.00 91.06 236 LYS A CA 1
ATOM 1861 C C . LYS A 1 236 ? 9.116 -6.223 -22.594 1.00 91.06 236 LYS A C 1
ATOM 1863 O O . LYS A 1 236 ? 8.632 -6.744 -23.595 1.00 91.06 236 LYS A O 1
ATOM 1868 N N . ARG A 1 237 ? 8.519 -5.208 -21.962 1.00 93.31 237 ARG A N 1
ATOM 1869 C CA . ARG A 1 237 ? 7.269 -4.566 -22.410 1.00 93.31 237 ARG A CA 1
ATOM 1870 C C . ARG A 1 237 ? 7.482 -3.517 -23.510 1.00 93.31 237 ARG A C 1
ATOM 1872 O O . ARG A 1 237 ? 6.524 -2.856 -23.900 1.00 93.31 237 ARG A O 1
ATOM 1879 N N . GLY A 1 238 ? 8.706 -3.373 -24.023 1.00 87.25 238 GLY A N 1
ATOM 1880 C CA . GLY A 1 238 ? 9.040 -2.473 -25.126 1.00 87.25 238 GLY A CA 1
ATOM 1881 C C . GLY A 1 238 ? 9.102 -1.001 -24.725 1.00 87.25 238 GLY A C 1
ATOM 1882 O O . GLY A 1 238 ? 8.880 -0.134 -25.565 1.00 87.25 238 GLY A O 1
ATOM 1883 N N . ALA A 1 239 ? 9.349 -0.692 -23.450 1.00 86.62 239 ALA A N 1
ATOM 1884 C CA . ALA A 1 239 ? 9.615 0.683 -23.056 1.00 86.62 239 ALA A CA 1
ATOM 1885 C C . ALA A 1 239 ? 11.025 1.090 -23.499 1.00 86.62 239 ALA A C 1
ATOM 1887 O O . ALA A 1 239 ? 11.993 0.377 -23.244 1.00 86.62 239 ALA A O 1
ATOM 1888 N N . PHE A 1 240 ? 11.130 2.266 -24.112 1.00 78.62 240 PHE A N 1
ATOM 1889 C CA . PHE A 1 240 ? 12.394 2.848 -24.549 1.00 78.62 240 PHE A CA 1
ATOM 1890 C C . PHE A 1 240 ? 12.707 4.107 -23.735 1.00 78.62 240 PHE A C 1
ATOM 1892 O O . PHE A 1 240 ? 11.798 4.812 -23.276 1.00 78.62 240 PHE A O 1
ATOM 1899 N N . LEU A 1 241 ? 13.995 4.394 -23.566 1.00 68.50 241 LEU A N 1
ATOM 1900 C CA . LEU A 1 241 ? 14.450 5.734 -23.215 1.00 68.50 241 LEU A CA 1
ATOM 1901 C C . LEU A 1 241 ? 14.244 6.605 -24.455 1.00 68.50 241 LEU A C 1
ATOM 1903 O O . LEU A 1 241 ? 14.717 6.268 -25.536 1.00 68.50 241 LEU A O 1
ATOM 1907 N N . GLY A 1 242 ? 13.446 7.661 -24.323 1.00 69.62 242 GLY A N 1
ATOM 1908 C CA . GLY A 1 242 ? 13.398 8.689 -25.358 1.00 69.62 242 GLY A CA 1
ATOM 1909 C C . GLY A 1 242 ? 14.720 9.453 -25.380 1.00 69.62 242 GLY A C 1
ATOM 1910 O O . GLY A 1 242 ? 15.370 9.572 -24.340 1.00 69.62 242 GLY A O 1
ATOM 1911 N N . ASP A 1 243 ? 15.077 9.994 -26.544 1.00 61.66 243 ASP A N 1
ATOM 1912 C CA . ASP A 1 243 ? 16.330 10.735 -26.768 1.00 61.66 243 ASP A CA 1
ATOM 1913 C C . ASP A 1 243 ? 16.462 12.004 -25.885 1.00 61.66 243 ASP A C 1
ATOM 1915 O O . ASP A 1 243 ? 17.520 12.619 -25.817 1.00 61.66 243 ASP A O 1
ATOM 1919 N N . ASP A 1 244 ? 15.397 12.422 -25.190 1.00 54.41 244 ASP A N 1
ATOM 1920 C CA . ASP A 1 244 ? 15.299 13.657 -24.404 1.00 54.41 244 ASP A CA 1
ATOM 1921 C C . ASP A 1 244 ? 15.651 13.509 -22.908 1.00 54.41 244 ASP A C 1
ATOM 1923 O O . ASP A 1 244 ? 15.436 14.446 -22.138 1.00 54.41 244 ASP A O 1
ATOM 1927 N N . ARG A 1 245 ? 16.148 12.344 -22.465 1.00 59.88 245 ARG A N 1
ATOM 1928 C CA . ARG A 1 245 ? 16.369 12.021 -21.034 1.00 59.88 245 ARG A CA 1
ATOM 1929 C C . ARG A 1 245 ? 17.769 11.471 -20.713 1.00 59.88 245 ARG A C 1
ATOM 1931 O O . ARG A 1 245 ? 17.944 10.829 -19.675 1.00 59.88 245 ARG A O 1
ATOM 1938 N N . MET A 1 246 ? 18.738 11.717 -21.596 1.00 54.97 246 MET A N 1
ATOM 1939 C CA . MET A 1 246 ? 20.142 11.277 -21.483 1.00 54.97 246 MET A CA 1
ATOM 1940 C C . MET A 1 246 ? 20.816 11.778 -20.197 1.00 54.97 246 MET A C 1
ATOM 1942 O O . MET A 1 246 ? 21.539 11.047 -19.525 1.00 54.97 246 MET A O 1
ATOM 1946 N N . ASP A 1 247 ? 20.474 12.997 -19.783 1.00 60.97 247 ASP A N 1
ATOM 1947 C CA . ASP A 1 247 ? 20.953 13.640 -18.559 1.00 60.97 247 ASP A CA 1
ATOM 1948 C C . ASP A 1 247 ? 20.639 12.826 -17.289 1.00 60.97 247 ASP A C 1
ATOM 1950 O O . ASP A 1 247 ? 21.391 12.846 -16.315 1.00 60.97 247 ASP A O 1
ATOM 1954 N N . LEU A 1 248 ? 19.532 12.078 -17.267 1.00 54.16 248 LEU A N 1
ATOM 1955 C CA . LEU A 1 248 ? 19.158 11.239 -16.124 1.00 54.16 248 LEU A CA 1
ATOM 1956 C C . LEU A 1 248 ? 19.954 9.935 -16.052 1.00 54.16 248 LEU A C 1
ATOM 1958 O O . LEU A 1 248 ? 20.054 9.360 -14.968 1.00 54.16 248 LEU A O 1
ATOM 1962 N N . ILE A 1 249 ? 20.474 9.463 -17.183 1.00 52.34 249 ILE A N 1
ATOM 1963 C CA . ILE A 1 249 ? 21.330 8.279 -17.273 1.00 52.34 249 ILE A CA 1
ATOM 1964 C C . ILE A 1 249 ? 22.733 8.665 -16.812 1.00 52.34 249 ILE A C 1
ATOM 1966 O O . ILE A 1 249 ? 23.246 8.029 -15.894 1.00 52.34 249 ILE A O 1
ATOM 1970 N N . GLU A 1 250 ? 23.274 9.780 -17.309 1.00 54.12 250 GLU A N 1
ATOM 1971 C CA . GLU A 1 250 ? 24.549 10.352 -16.851 1.00 54.12 250 GLU A CA 1
ATOM 1972 C C . GLU A 1 250 ? 24.559 10.582 -15.330 1.00 54.12 250 GLU A C 1
ATOM 1974 O O . GLU A 1 250 ? 25.442 10.081 -14.641 1.00 54.12 250 GLU A O 1
ATOM 1979 N N . ASN A 1 251 ? 23.518 11.215 -14.772 1.00 54.28 251 ASN A N 1
ATOM 1980 C CA . ASN A 1 251 ? 23.397 11.449 -13.323 1.00 54.28 251 ASN A CA 1
ATOM 1981 C C . ASN A 1 251 ? 23.073 10.186 -12.497 1.00 54.28 251 ASN A C 1
ATOM 1983 O O . ASN A 1 251 ? 23.160 10.203 -11.270 1.00 54.28 251 ASN A O 1
ATOM 1987 N N . ALA A 1 252 ? 22.607 9.103 -13.127 1.00 52.25 252 ALA A N 1
ATOM 1988 C CA . ALA A 1 252 ? 22.388 7.830 -12.441 1.00 52.25 252 ALA A CA 1
ATOM 1989 C C . ALA A 1 252 ? 23.655 6.966 -12.442 1.00 52.25 252 ALA A C 1
ATOM 1991 O O . ALA A 1 252 ? 23.880 6.240 -11.469 1.00 52.25 252 ALA A O 1
ATOM 1992 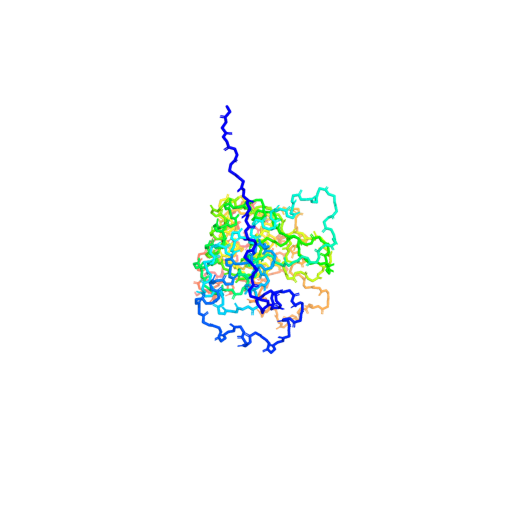N N . ILE A 1 253 ? 24.442 7.028 -13.519 1.00 51.69 253 ILE A N 1
ATOM 1993 C CA . ILE A 1 253 ? 25.710 6.320 -13.724 1.00 51.69 253 ILE A CA 1
ATOM 1994 C C . ILE A 1 253 ? 26.826 6.972 -12.915 1.00 51.69 253 ILE A C 1
ATOM 1996 O O . ILE A 1 253 ? 27.573 6.261 -12.248 1.00 51.69 253 ILE A O 1
ATOM 2000 N N . LEU A 1 254 ? 26.923 8.298 -12.935 1.00 48.50 254 LEU A N 1
ATOM 2001 C CA . LEU A 1 254 ? 27.957 9.026 -12.217 1.00 48.50 254 LEU A CA 1
ATOM 2002 C C . LEU A 1 254 ? 27.477 9.266 -10.774 1.00 48.50 254 LEU A C 1
ATOM 2004 O O . LEU A 1 254 ? 26.434 9.895 -10.583 1.00 48.50 254 LEU A O 1
ATOM 2008 N N . PRO A 1 255 ? 28.148 8.710 -9.747 1.00 47.47 255 PRO A N 1
ATOM 2009 C CA . PRO A 1 255 ? 27.873 9.097 -8.364 1.00 47.47 255 PRO A CA 1
ATOM 2010 C C . PRO A 1 255 ? 28.116 10.607 -8.187 1.00 47.47 255 PRO A C 1
ATOM 2012 O O . PRO A 1 255 ? 28.803 11.216 -9.007 1.00 47.47 255 PRO A O 1
ATOM 2015 N N . ASP A 1 256 ? 27.553 11.212 -7.129 1.00 50.50 256 ASP A N 1
ATOM 2016 C CA . ASP A 1 256 ? 27.901 12.589 -6.736 1.00 50.50 256 ASP A CA 1
ATOM 2017 C C . ASP A 1 256 ? 29.438 12.742 -6.770 1.00 50.50 256 ASP A C 1
ATOM 2019 O O . ASP A 1 256 ? 30.136 11.791 -6.417 1.00 50.50 256 ASP A O 1
ATOM 2023 N N . GLU A 1 257 ? 29.970 13.894 -7.205 1.00 48.47 257 GLU A N 1
ATOM 2024 C CA . GLU A 1 257 ? 31.410 14.104 -7.502 1.00 48.47 257 GLU A CA 1
ATOM 2025 C C . GLU A 1 257 ? 32.380 13.659 -6.378 1.00 48.47 257 GLU A C 1
ATOM 2027 O O . GLU A 1 257 ? 33.562 13.434 -6.636 1.00 48.47 257 GLU A O 1
ATOM 2032 N N . ASP A 1 258 ? 31.882 13.477 -5.152 1.00 47.50 258 ASP A N 1
ATOM 2033 C CA . ASP A 1 258 ? 32.620 13.008 -3.977 1.00 47.50 258 ASP A CA 1
ATOM 2034 C C . ASP A 1 258 ? 32.728 11.462 -3.836 1.00 47.50 258 ASP A C 1
ATOM 2036 O O . ASP A 1 258 ? 33.492 10.994 -2.993 1.00 47.50 258 ASP A O 1
ATOM 2040 N N . ASP A 1 259 ? 32.013 10.663 -4.644 1.00 48.06 259 ASP A N 1
ATOM 2041 C CA . ASP A 1 259 ? 31.873 9.191 -4.524 1.00 48.06 259 ASP A CA 1
ATOM 2042 C C . ASP A 1 259 ? 32.290 8.419 -5.806 1.00 48.06 259 ASP A C 1
ATOM 2044 O O . ASP A 1 259 ? 31.829 7.301 -6.062 1.00 48.06 259 ASP A O 1
ATOM 2048 N N . HIS A 1 260 ? 33.165 8.983 -6.648 1.00 45.28 260 HIS A N 1
ATOM 2049 C CA . HIS A 1 260 ? 33.689 8.278 -7.829 1.00 45.28 260 HIS A CA 1
ATOM 2050 C C . HIS A 1 260 ? 34.478 7.016 -7.412 1.00 45.28 260 HIS A C 1
ATOM 2052 O O . HIS A 1 260 ? 35.457 7.136 -6.671 1.00 45.28 260 HIS A O 1
ATOM 2058 N N . PRO A 1 261 ? 34.113 5.801 -7.872 1.00 46.81 261 PRO A N 1
ATOM 2059 C CA . PRO A 1 261 ? 34.913 4.619 -7.585 1.00 46.81 261 PRO A CA 1
ATOM 2060 C C . PRO A 1 261 ? 36.265 4.742 -8.297 1.00 46.81 261 PRO A C 1
ATOM 2062 O O . PRO A 1 261 ? 36.318 5.006 -9.500 1.00 46.81 261 PRO A O 1
ATOM 2065 N N . ASP A 1 262 ? 37.356 4.527 -7.559 1.00 51.44 262 ASP A N 1
ATOM 2066 C CA . ASP A 1 262 ? 38.675 4.306 -8.154 1.00 51.44 262 ASP A CA 1
ATOM 2067 C C . ASP A 1 262 ? 38.566 3.203 -9.220 1.00 51.44 262 ASP A C 1
ATOM 2069 O O . ASP A 1 262 ? 37.868 2.206 -9.018 1.00 51.44 262 ASP A O 1
ATOM 2073 N N . ILE A 1 263 ? 39.302 3.345 -10.329 1.00 43.62 263 ILE A N 1
ATOM 2074 C CA . ILE A 1 263 ? 39.313 2.409 -11.477 1.00 43.62 263 ILE A CA 1
ATOM 2075 C C . ILE A 1 263 ? 39.502 0.936 -11.043 1.00 43.62 263 ILE A C 1
ATOM 2077 O O . ILE A 1 263 ? 39.082 0.014 -11.734 1.00 43.62 263 ILE A O 1
ATOM 2081 N N . LEU A 1 264 ? 40.086 0.702 -9.864 1.00 41.38 264 LEU A N 1
ATOM 2082 C CA . LEU A 1 264 ? 40.320 -0.615 -9.268 1.00 41.38 264 LEU A CA 1
ATOM 2083 C C . LEU A 1 264 ? 39.070 -1.309 -8.685 1.00 41.38 264 LEU A C 1
ATOM 2085 O O . LEU A 1 264 ? 39.133 -2.507 -8.430 1.00 41.38 264 LEU A O 1
ATOM 2089 N N . HIS A 1 265 ? 37.951 -0.604 -8.490 1.00 57.00 265 HIS A N 1
ATOM 2090 C CA . HIS A 1 265 ? 36.690 -1.156 -7.957 1.00 57.00 265 HIS A CA 1
ATOM 2091 C C . HIS A 1 265 ? 35.560 -1.199 -8.995 1.00 57.00 265 HIS A C 1
ATOM 2093 O O . HIS A 1 265 ? 34.399 -1.441 -8.661 1.00 57.00 265 HIS A O 1
ATOM 2099 N N . ILE A 1 266 ? 35.894 -0.974 -10.265 1.00 52.25 266 ILE A N 1
ATOM 2100 C CA . ILE A 1 266 ? 34.946 -0.957 -11.380 1.00 52.25 266 ILE A CA 1
ATOM 2101 C C . ILE A 1 266 ? 34.182 -2.278 -11.511 1.00 52.25 266 ILE A C 1
ATOM 2103 O O . ILE A 1 266 ? 32.976 -2.243 -11.721 1.00 52.25 266 ILE A O 1
ATOM 2107 N N . ASP A 1 267 ? 34.827 -3.429 -11.313 1.00 51.25 267 ASP A N 1
ATOM 2108 C CA . ASP A 1 267 ? 34.152 -4.727 -11.438 1.00 51.25 267 ASP A CA 1
ATOM 2109 C C . ASP A 1 267 ? 33.114 -4.944 -10.330 1.00 51.25 267 ASP A C 1
ATOM 2111 O O . ASP A 1 267 ? 32.004 -5.403 -10.596 1.00 51.25 267 ASP A O 1
ATOM 2115 N N . GLU A 1 268 ? 33.426 -4.552 -9.091 1.00 57.94 268 GLU A N 1
ATOM 2116 C CA . GLU A 1 268 ? 32.478 -4.581 -7.967 1.00 57.94 268 GLU A CA 1
ATOM 2117 C C . GLU A 1 268 ? 31.334 -3.579 -8.188 1.00 57.94 268 GLU A C 1
ATOM 2119 O O . GLU A 1 268 ? 30.173 -3.860 -7.871 1.00 57.94 268 GLU A O 1
ATOM 2124 N N . TRP A 1 269 ? 31.640 -2.427 -8.792 1.00 62.47 269 TRP A N 1
ATOM 2125 C CA . TRP A 1 269 ? 30.649 -1.424 -9.159 1.00 62.47 269 TRP A CA 1
ATOM 2126 C C . TRP A 1 269 ? 29.721 -1.920 -10.272 1.00 62.47 269 TRP A C 1
ATOM 2128 O O . TRP A 1 269 ? 28.507 -1.823 -10.109 1.00 62.47 269 TRP A O 1
ATOM 2138 N N . ILE A 1 270 ? 30.246 -2.507 -11.353 1.00 56.62 270 ILE A N 1
ATOM 2139 C CA . ILE A 1 270 ? 29.469 -3.089 -12.461 1.00 56.62 270 ILE A CA 1
ATOM 2140 C C . ILE A 1 270 ? 28.630 -4.267 -11.956 1.00 56.62 270 ILE A C 1
ATOM 2142 O O . ILE A 1 270 ? 27.446 -4.348 -12.277 1.00 56.62 270 ILE A O 1
ATOM 2146 N N . GLN A 1 271 ? 29.181 -5.125 -11.092 1.00 60.09 271 GLN A N 1
ATOM 2147 C CA . GLN A 1 271 ? 28.432 -6.213 -10.454 1.00 60.09 271 GLN A CA 1
ATOM 2148 C C . GLN A 1 271 ? 27.256 -5.701 -9.605 1.00 60.09 271 GLN A C 1
ATOM 2150 O O . GLN A 1 271 ? 26.212 -6.350 -9.554 1.00 60.09 271 GLN A O 1
ATOM 2155 N N . GLY A 1 272 ? 27.393 -4.535 -8.964 1.00 62.25 272 GLY A N 1
ATOM 2156 C CA . GLY A 1 272 ? 26.322 -3.894 -8.192 1.00 62.25 272 GLY A CA 1
ATOM 2157 C C . GLY A 1 272 ? 25.384 -2.984 -8.998 1.00 62.25 272 GLY A C 1
ATOM 2158 O O . GLY A 1 272 ? 24.321 -2.609 -8.494 1.00 62.25 272 GLY A O 1
ATOM 2159 N N . ASN A 1 273 ? 25.766 -2.611 -10.224 1.00 61.75 273 ASN A N 1
ATOM 2160 C CA . ASN A 1 273 ? 25.121 -1.564 -11.022 1.00 61.75 273 ASN A CA 1
ATOM 2161 C C . ASN A 1 273 ? 24.972 -1.944 -12.504 1.00 61.75 273 ASN A C 1
ATOM 2163 O O . ASN A 1 273 ? 24.962 -1.063 -13.365 1.00 61.75 273 ASN A O 1
ATOM 2167 N N . ILE A 1 274 ? 24.824 -3.230 -12.833 1.00 63.72 274 ILE A N 1
ATOM 2168 C CA . ILE A 1 274 ? 24.758 -3.682 -14.230 1.00 63.72 274 ILE A CA 1
ATOM 2169 C C . ILE A 1 274 ? 23.639 -3.004 -15.025 1.00 63.72 274 ILE A C 1
ATOM 2171 O O . ILE A 1 274 ? 23.820 -2.702 -16.198 1.00 63.72 274 ILE A O 1
ATOM 2175 N N . GLY A 1 275 ? 22.516 -2.667 -14.379 1.00 56.69 275 GLY A N 1
ATOM 2176 C CA . GLY A 1 275 ? 21.463 -1.868 -15.000 1.00 56.69 275 GLY A CA 1
ATOM 2177 C C . GLY A 1 275 ? 21.960 -0.494 -15.458 1.00 56.69 275 GLY A C 1
ATOM 2178 O O . GLY A 1 275 ? 21.626 -0.072 -16.556 1.00 56.69 275 GLY A O 1
ATOM 2179 N N . LYS A 1 276 ? 22.806 0.177 -14.666 1.00 59.41 276 LYS A N 1
ATOM 2180 C CA . LYS A 1 276 ? 23.428 1.465 -15.018 1.00 59.41 276 LYS A CA 1
ATOM 2181 C C . LYS A 1 276 ? 24.483 1.313 -16.111 1.00 59.41 276 LYS A C 1
ATOM 2183 O O . LYS A 1 276 ? 24.502 2.119 -17.031 1.00 59.41 276 LYS A O 1
ATOM 2188 N N . ALA A 1 277 ? 25.305 0.265 -16.042 1.00 61.53 277 ALA A N 1
ATOM 2189 C CA . ALA A 1 277 ? 26.302 -0.035 -17.069 1.00 61.53 277 ALA A CA 1
ATOM 2190 C C . ALA A 1 277 ? 25.643 -0.346 -18.424 1.00 61.53 277 ALA A C 1
ATOM 2192 O O . ALA A 1 277 ? 26.045 0.201 -19.441 1.00 61.53 277 ALA A O 1
ATOM 2193 N N . MET A 1 278 ? 24.565 -1.137 -18.442 1.00 58.09 278 MET A N 1
ATOM 2194 C CA . MET A 1 278 ? 23.795 -1.395 -19.663 1.00 58.09 278 MET A CA 1
ATOM 2195 C C . MET A 1 278 ? 23.207 -0.113 -20.258 1.00 58.09 278 MET A C 1
ATOM 2197 O O . MET A 1 278 ? 23.187 0.021 -21.470 1.00 58.09 278 MET A O 1
ATOM 2201 N N . LEU A 1 279 ? 22.757 0.839 -19.438 1.00 55.12 279 LEU A N 1
ATOM 2202 C CA . LEU A 1 279 ? 22.233 2.119 -19.932 1.00 55.12 279 LEU A CA 1
ATOM 2203 C C . LEU A 1 279 ? 23.319 3.035 -20.477 1.00 55.12 279 LEU A C 1
ATOM 2205 O O . LEU A 1 279 ? 23.067 3.714 -21.460 1.00 55.12 279 LEU A O 1
ATOM 2209 N N . ALA A 1 280 ? 24.513 3.012 -19.879 1.00 57.59 280 ALA A N 1
ATOM 2210 C CA . ALA A 1 280 ? 25.680 3.704 -20.421 1.00 57.59 280 ALA A CA 1
ATOM 2211 C C . ALA A 1 280 ? 25.987 3.212 -21.845 1.00 57.59 280 ALA A C 1
ATOM 2213 O O . ALA A 1 280 ? 26.219 4.002 -22.749 1.00 57.59 280 ALA A O 1
ATOM 2214 N N . LEU A 1 281 ? 25.918 1.892 -22.043 1.00 57.88 281 LEU A N 1
ATOM 2215 C CA . LEU A 1 281 ? 26.209 1.227 -23.314 1.00 57.88 281 LEU A CA 1
ATOM 2216 C C . LEU A 1 281 ? 25.092 1.366 -24.354 1.00 57.88 281 LEU A C 1
ATOM 2218 O O . LEU A 1 281 ? 25.360 1.336 -25.551 1.00 57.88 281 LEU A O 1
ATOM 2222 N N . ILE A 1 282 ? 23.841 1.513 -23.907 1.00 54.53 282 ILE A N 1
ATOM 2223 C CA . ILE A 1 282 ? 22.677 1.738 -24.776 1.00 54.53 282 ILE A CA 1
ATOM 2224 C C . ILE A 1 282 ? 22.803 3.059 -25.567 1.00 54.53 282 ILE A C 1
ATOM 2226 O O . ILE A 1 282 ? 22.186 3.199 -26.628 1.00 54.53 282 ILE A O 1
ATOM 2230 N N . ASP A 1 283 ? 23.626 3.988 -25.078 1.00 51.47 283 ASP A N 1
ATOM 2231 C CA . ASP A 1 283 ? 23.666 5.384 -25.509 1.00 51.47 283 ASP A CA 1
ATOM 2232 C C . ASP A 1 283 ? 25.031 5.876 -26.028 1.00 51.47 283 ASP A C 1
ATOM 2234 O O . ASP A 1 283 ? 25.150 7.048 -26.378 1.00 51.47 283 ASP A O 1
ATOM 2238 N N . CYS A 1 284 ? 26.040 5.009 -26.166 1.00 51.53 284 CYS A N 1
ATOM 2239 C CA . CYS A 1 284 ? 27.298 5.380 -26.820 1.00 51.53 284 CYS A CA 1
ATOM 2240 C C . CYS A 1 284 ? 27.123 5.503 -28.347 1.00 51.53 284 CYS A C 1
ATOM 2242 O O . CYS A 1 284 ? 26.589 4.607 -29.008 1.00 51.53 284 CYS A O 1
ATOM 2244 N N . THR A 1 285 ? 27.623 6.593 -28.932 1.00 58.78 285 THR A N 1
ATOM 2245 C CA . THR A 1 285 ? 27.884 6.671 -30.378 1.00 58.78 285 THR A CA 1
ATOM 2246 C C . THR A 1 285 ? 28.929 5.633 -30.797 1.00 58.78 285 THR A C 1
ATOM 2248 O O . THR A 1 285 ? 29.675 5.125 -29.965 1.00 58.78 285 THR A O 1
ATOM 2251 N N . GLU A 1 286 ? 29.016 5.313 -32.092 1.00 54.62 286 GLU A N 1
ATOM 2252 C CA . GLU A 1 286 ? 29.987 4.330 -32.609 1.00 54.62 286 GLU A CA 1
ATOM 2253 C C . GLU A 1 286 ? 31.435 4.648 -32.178 1.00 54.62 286 GLU A C 1
ATOM 2255 O O . GLU A 1 286 ? 32.193 3.734 -31.862 1.00 54.62 286 GLU A O 1
ATOM 2260 N N . ASP A 1 287 ? 31.779 5.935 -32.061 1.00 52.88 287 ASP A N 1
ATOM 2261 C CA . ASP A 1 287 ? 33.089 6.397 -31.592 1.00 52.88 287 ASP A CA 1
ATOM 2262 C C . ASP A 1 287 ? 33.256 6.273 -30.058 1.00 52.88 287 ASP A C 1
ATOM 2264 O O . ASP A 1 287 ? 34.325 5.897 -29.581 1.00 52.88 287 ASP A O 1
ATOM 2268 N N . GLU A 1 288 ? 32.200 6.508 -29.270 1.00 52.16 288 GLU A N 1
ATOM 2269 C CA . GLU A 1 288 ? 32.215 6.369 -27.800 1.00 52.16 288 GLU A CA 1
ATOM 2270 C C . GLU A 1 288 ? 32.195 4.900 -27.346 1.00 52.16 288 GLU A C 1
ATOM 2272 O O . GLU A 1 288 ? 32.786 4.562 -26.321 1.00 52.16 288 GLU A O 1
ATOM 2277 N N . VAL A 1 289 ? 31.572 3.998 -28.118 1.00 55.34 289 VAL A N 1
ATOM 2278 C CA . VAL A 1 289 ? 31.600 2.547 -27.847 1.00 55.34 289 VAL A CA 1
ATOM 2279 C C . VAL A 1 289 ? 33.043 2.036 -27.857 1.00 55.34 289 VAL A C 1
ATOM 2281 O O . VAL A 1 289 ? 33.403 1.206 -27.026 1.00 55.34 289 VAL A O 1
ATOM 2284 N N . ILE A 1 290 ? 33.884 2.559 -28.755 1.00 56.12 290 ILE A N 1
ATOM 2285 C CA . ILE A 1 290 ? 35.303 2.191 -28.856 1.00 56.12 290 ILE A CA 1
ATOM 2286 C C . ILE A 1 290 ? 36.084 2.679 -27.625 1.00 56.12 290 ILE A C 1
ATOM 2288 O O . ILE A 1 290 ? 36.947 1.961 -27.120 1.00 56.12 290 ILE A O 1
ATOM 2292 N N . GLU A 1 291 ? 35.775 3.868 -27.102 1.00 50.81 291 GLU A N 1
ATOM 2293 C CA . GLU A 1 291 ? 36.407 4.393 -25.881 1.00 50.81 291 GLU A CA 1
ATOM 2294 C C . GLU A 1 291 ? 35.944 3.658 -24.606 1.00 50.81 291 GLU A C 1
ATOM 2296 O O . GLU A 1 291 ? 36.685 3.572 -23.620 1.00 50.81 291 GLU A O 1
ATOM 2301 N N . HIS A 1 292 ? 34.749 3.062 -24.641 1.00 56.03 292 HIS A N 1
ATOM 2302 C CA . HIS A 1 292 ? 34.126 2.328 -23.538 1.00 56.03 292 HIS A CA 1
ATOM 2303 C C . HIS A 1 292 ? 34.100 0.798 -23.722 1.00 56.03 292 HIS A C 1
ATOM 2305 O O . HIS A 1 292 ? 33.366 0.109 -23.010 1.00 56.03 292 HIS A O 1
ATOM 2311 N N . ASP A 1 293 ? 34.939 0.246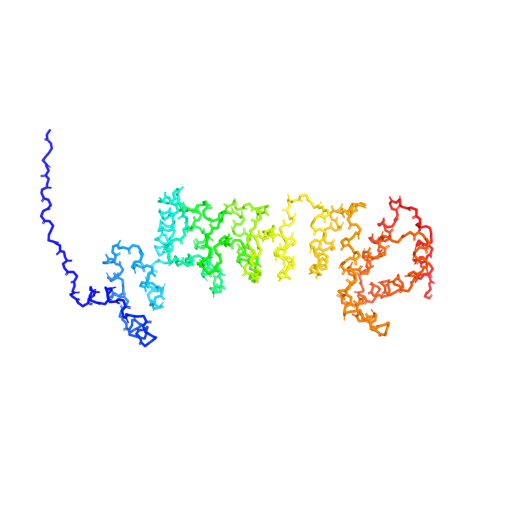 -24.606 1.00 59.28 293 ASP A N 1
ATOM 2312 C CA . ASP A 1 293 ? 35.038 -1.196 -24.910 1.00 59.28 293 ASP A CA 1
ATOM 2313 C C . ASP A 1 293 ? 35.189 -2.073 -23.647 1.00 59.28 293 ASP A C 1
ATOM 2315 O O . ASP A 1 293 ? 34.601 -3.146 -23.502 1.00 59.28 293 ASP A O 1
ATOM 2319 N N . TRP A 1 294 ? 35.892 -1.560 -22.637 1.00 62.88 294 TRP A N 1
ATOM 2320 C CA . TRP A 1 294 ? 36.057 -2.238 -21.353 1.00 62.88 294 TRP A CA 1
ATOM 2321 C C . TRP A 1 294 ? 34.745 -2.381 -20.552 1.00 62.88 294 TRP A C 1
ATOM 2323 O O . TRP A 1 294 ? 34.568 -3.382 -19.858 1.00 62.88 294 TRP A O 1
ATOM 2333 N N . ILE A 1 295 ? 33.803 -1.431 -20.663 1.00 61.06 295 ILE A N 1
ATOM 2334 C CA . ILE A 1 295 ? 32.473 -1.513 -20.029 1.00 61.06 295 ILE A CA 1
ATOM 2335 C C . ILE A 1 295 ? 31.643 -2.591 -20.731 1.00 61.06 295 ILE A C 1
ATOM 2337 O O . ILE A 1 295 ? 30.989 -3.394 -20.064 1.00 61.06 295 ILE A O 1
ATOM 2341 N N . MET A 1 296 ? 31.705 -2.646 -22.067 1.00 61.41 296 MET A N 1
ATOM 2342 C CA . MET A 1 296 ? 31.040 -3.682 -22.868 1.00 61.41 296 MET A CA 1
ATOM 2343 C C . MET A 1 296 ? 31.548 -5.076 -22.495 1.00 61.41 296 MET A C 1
ATOM 2345 O O . MET A 1 296 ? 30.737 -5.958 -22.207 1.00 61.41 296 MET A O 1
ATOM 2349 N N . GLY A 1 297 ? 32.871 -5.263 -22.444 1.00 66.19 297 GLY A N 1
ATOM 2350 C CA . GLY A 1 297 ? 33.493 -6.526 -22.041 1.00 66.19 297 GLY A CA 1
ATOM 2351 C C . GLY A 1 297 ? 33.037 -6.977 -20.652 1.00 66.19 297 GLY A C 1
ATOM 2352 O O . GLY A 1 297 ? 32.560 -8.098 -20.492 1.00 66.19 297 GLY A O 1
ATOM 2353 N N . ALA A 1 298 ? 33.063 -6.073 -19.670 1.00 65.81 298 ALA A N 1
ATOM 2354 C CA . ALA A 1 298 ? 32.636 -6.370 -18.304 1.00 65.81 298 ALA A CA 1
ATOM 2355 C C . ALA A 1 298 ? 31.134 -6.708 -18.193 1.00 65.81 298 ALA A C 1
ATOM 2357 O O . ALA A 1 298 ? 30.751 -7.605 -17.437 1.00 65.81 298 ALA A O 1
ATOM 2358 N N . VAL A 1 299 ? 30.265 -6.032 -18.956 1.00 65.50 299 VAL A N 1
ATOM 2359 C CA . VAL A 1 299 ? 28.822 -6.329 -18.989 1.00 65.50 299 VAL A CA 1
ATOM 2360 C C . VAL A 1 299 ? 28.549 -7.681 -19.648 1.00 65.50 299 VAL A C 1
ATOM 2362 O O . VAL A 1 299 ? 27.773 -8.470 -19.105 1.00 65.50 299 VAL A O 1
ATOM 2365 N N . ILE A 1 300 ? 29.208 -7.987 -20.769 1.00 67.62 300 ILE A N 1
ATOM 2366 C CA . ILE A 1 300 ? 29.081 -9.274 -21.468 1.00 67.62 300 ILE A CA 1
ATOM 2367 C C . ILE A 1 300 ? 29.579 -10.423 -20.583 1.00 67.62 300 ILE A C 1
ATOM 2369 O O . ILE A 1 300 ? 28.884 -11.432 -20.442 1.00 67.62 300 ILE A O 1
ATOM 2373 N N . ASP A 1 301 ? 30.738 -10.272 -19.945 1.00 66.88 301 ASP A N 1
ATOM 2374 C CA . ASP A 1 301 ? 31.308 -11.295 -19.066 1.00 66.88 301 ASP A CA 1
ATOM 2375 C C . ASP A 1 301 ? 30.432 -11.539 -17.835 1.00 66.88 301 ASP A C 1
ATOM 2377 O O . ASP A 1 301 ? 30.221 -12.687 -17.434 1.00 66.88 301 ASP A O 1
ATOM 2381 N N . HIS A 1 302 ? 29.829 -10.485 -17.277 1.00 66.50 302 HIS A N 1
ATOM 2382 C CA . HIS A 1 302 ? 28.863 -10.629 -16.193 1.00 66.50 302 HIS A CA 1
ATOM 2383 C C . HIS A 1 302 ? 27.578 -11.334 -16.650 1.00 66.50 302 HIS A C 1
ATOM 2385 O O . HIS A 1 302 ? 27.088 -12.224 -15.953 1.00 66.50 302 HIS A O 1
ATOM 2391 N N . MET A 1 303 ? 27.028 -10.982 -17.818 1.00 61.59 303 MET A N 1
ATOM 2392 C CA . MET A 1 303 ? 25.849 -11.657 -18.376 1.00 61.59 303 MET A CA 1
ATOM 2393 C C . MET A 1 303 ? 26.108 -13.147 -18.625 1.00 61.59 303 MET A C 1
ATOM 2395 O O . MET A 1 303 ? 25.277 -13.984 -18.270 1.00 61.59 303 MET A O 1
ATOM 2399 N N . LYS A 1 304 ? 27.285 -13.484 -19.168 1.00 66.00 304 LYS A N 1
ATOM 2400 C CA . LYS A 1 304 ? 27.736 -14.869 -19.366 1.00 66.00 304 LYS A CA 1
ATOM 2401 C C . LYS A 1 304 ? 27.909 -15.598 -18.029 1.00 66.00 304 LYS A C 1
ATOM 2403 O O . LYS A 1 304 ? 27.442 -16.726 -17.886 1.00 66.00 304 LYS A O 1
ATOM 2408 N N . GLY A 1 305 ? 28.515 -14.948 -17.033 1.00 70.69 305 GLY A N 1
ATOM 2409 C CA . GLY A 1 305 ? 28.696 -15.494 -15.684 1.00 70.69 305 GLY A CA 1
ATOM 2410 C C . GLY A 1 305 ? 27.386 -15.722 -14.920 1.00 70.69 305 GLY A C 1
ATOM 2411 O O . GLY A 1 305 ? 27.300 -16.648 -14.114 1.00 70.69 305 GLY A O 1
ATOM 2412 N N . ALA A 1 306 ? 26.349 -14.927 -15.203 1.00 62.66 306 ALA A N 1
ATOM 2413 C CA . ALA A 1 306 ? 25.016 -15.073 -14.618 1.00 62.66 306 ALA A CA 1
ATOM 2414 C C . ALA A 1 306 ? 24.210 -16.255 -15.197 1.00 62.66 306 ALA A C 1
ATOM 2416 O O . ALA A 1 306 ? 23.196 -16.636 -14.612 1.00 62.66 306 ALA A O 1
ATOM 2417 N N . GLY A 1 307 ? 24.652 -16.850 -16.313 1.00 60.88 307 GLY A N 1
ATOM 2418 C CA . GLY A 1 307 ? 24.048 -18.052 -16.895 1.00 60.88 307 GLY A CA 1
ATOM 2419 C C . GLY A 1 307 ? 22.647 -17.857 -17.487 1.00 60.88 307 GLY A C 1
ATOM 2420 O O . GLY A 1 307 ? 21.896 -18.828 -17.565 1.00 60.88 307 GLY A O 1
ATOM 2421 N N . ASP A 1 308 ? 22.285 -16.632 -17.884 1.00 59.56 308 ASP A N 1
ATOM 2422 C CA . ASP A 1 308 ? 20.981 -16.285 -18.473 1.00 59.56 308 ASP A CA 1
ATOM 2423 C C . ASP A 1 308 ? 21.134 -15.976 -19.981 1.00 59.56 308 ASP A C 1
ATOM 2425 O O . ASP A 1 308 ? 21.298 -14.811 -20.360 1.00 59.56 308 ASP A O 1
ATOM 2429 N N . PRO A 1 309 ? 21.154 -17.005 -20.855 1.00 62.03 309 PRO A N 1
ATOM 2430 C CA . PRO A 1 309 ? 21.389 -16.841 -22.294 1.00 62.03 309 PRO A CA 1
ATOM 2431 C C . PRO A 1 309 ? 20.303 -16.008 -22.989 1.00 62.03 309 PRO A C 1
ATOM 2433 O O . PRO A 1 309 ? 20.608 -15.273 -23.927 1.00 62.03 309 PRO A O 1
ATOM 2436 N N . ASP A 1 310 ? 19.070 -16.026 -22.472 1.00 62.78 310 ASP A N 1
ATOM 2437 C CA . ASP A 1 310 ? 17.950 -15.261 -23.030 1.00 62.78 310 ASP A CA 1
ATOM 2438 C C . ASP A 1 310 ? 18.203 -13.747 -22.954 1.00 62.78 310 ASP A C 1
ATOM 2440 O O . ASP A 1 310 ? 17.703 -12.981 -23.778 1.00 62.78 310 ASP A O 1
ATOM 2444 N N . LEU A 1 311 ? 18.986 -13.286 -21.972 1.00 57.28 311 LEU A N 1
ATOM 2445 C CA . LEU A 1 311 ? 19.289 -11.866 -21.821 1.00 57.28 311 LEU A CA 1
ATOM 2446 C C . LEU A 1 311 ? 20.284 -11.363 -22.868 1.00 57.28 311 LEU A C 1
ATOM 2448 O O . LEU A 1 311 ? 20.160 -10.227 -23.325 1.00 57.28 311 LEU A O 1
ATOM 2452 N N . VAL A 1 312 ? 21.246 -12.211 -23.238 1.00 64.56 312 VAL A N 1
ATOM 2453 C CA . VAL A 1 312 ? 22.227 -11.919 -24.289 1.00 64.56 312 VAL A CA 1
ATOM 2454 C C . VAL A 1 312 ? 21.510 -11.836 -25.632 1.00 64.56 312 VAL A C 1
ATOM 2456 O O . VAL A 1 312 ? 21.681 -10.854 -26.347 1.00 64.56 312 VAL A O 1
ATOM 2459 N N . ASP A 1 313 ? 20.621 -12.786 -25.927 1.00 65.88 313 ASP A N 1
ATOM 2460 C CA . ASP A 1 313 ? 19.842 -12.790 -27.169 1.00 65.88 313 ASP A CA 1
ATOM 2461 C C . ASP A 1 313 ? 18.880 -11.597 -27.257 1.00 65.88 313 ASP A C 1
ATOM 2463 O O . ASP A 1 313 ? 18.759 -10.973 -28.311 1.00 65.88 313 ASP A O 1
ATOM 2467 N N . VAL A 1 314 ? 18.236 -11.218 -26.146 1.00 59.81 314 VAL A N 1
ATOM 2468 C CA . VAL A 1 314 ? 17.401 -10.005 -26.078 1.00 59.81 314 VAL A CA 1
ATOM 2469 C C . VAL A 1 314 ? 18.238 -8.744 -26.286 1.00 59.81 314 VAL A C 1
ATOM 2471 O O . VAL A 1 314 ? 17.773 -7.827 -26.957 1.00 59.81 314 VAL A O 1
ATOM 2474 N N . PHE A 1 315 ? 19.457 -8.683 -25.745 1.00 60.59 315 PHE A N 1
ATOM 2475 C CA . PHE A 1 315 ? 20.362 -7.549 -25.944 1.00 60.59 315 PHE A CA 1
ATOM 2476 C C . PHE A 1 315 ? 20.857 -7.467 -27.397 1.00 60.59 315 PHE A C 1
ATOM 2478 O O . PHE A 1 315 ? 20.863 -6.389 -27.984 1.00 60.59 315 PHE A O 1
ATOM 2485 N N . VAL A 1 316 ? 21.166 -8.603 -28.026 1.00 63.75 316 VAL A N 1
ATOM 2486 C CA . VAL A 1 316 ? 21.557 -8.685 -29.443 1.00 63.75 316 VAL A CA 1
ATOM 2487 C C . VAL A 1 316 ? 20.393 -8.329 -30.380 1.00 63.75 316 VAL A C 1
ATOM 2489 O O . VAL A 1 316 ? 20.583 -7.562 -31.327 1.00 63.75 316 VAL A O 1
ATOM 2492 N N . ASP A 1 317 ? 19.175 -8.816 -30.114 1.00 60.94 317 ASP A N 1
ATOM 2493 C CA . ASP A 1 317 ? 17.962 -8.434 -30.861 1.00 60.94 317 ASP A CA 1
ATOM 2494 C C . ASP A 1 317 ? 17.613 -6.951 -30.653 1.00 60.94 317 ASP A C 1
ATOM 2496 O O . ASP A 1 317 ? 17.180 -6.270 -31.587 1.00 60.94 317 ASP A O 1
ATOM 2500 N N . TRP A 1 318 ? 17.847 -6.425 -29.445 1.00 56.28 318 TRP A N 1
ATOM 2501 C CA . TRP A 1 318 ? 17.723 -5.004 -29.124 1.00 56.28 318 TRP A CA 1
ATOM 2502 C C . TRP A 1 318 ? 18.700 -4.158 -29.951 1.00 56.28 318 TRP A C 1
ATOM 2504 O O . TRP A 1 318 ? 18.266 -3.209 -30.610 1.00 56.28 318 TRP A O 1
ATOM 2514 N N . CYS A 1 319 ? 19.972 -4.560 -30.033 1.00 55.91 319 CYS A N 1
ATOM 2515 C CA . CYS A 1 319 ? 20.947 -3.938 -30.925 1.00 55.91 319 CYS A CA 1
ATOM 2516 C C . CYS A 1 319 ? 20.515 -4.042 -32.397 1.00 55.91 319 CYS A C 1
ATOM 2518 O O . CYS A 1 319 ? 20.742 -3.115 -33.153 1.00 55.91 319 CYS A O 1
ATOM 2520 N N . GLY A 1 320 ? 19.839 -5.107 -32.835 1.00 53.97 320 GLY A N 1
ATOM 2521 C CA . GLY A 1 320 ? 19.467 -5.325 -34.241 1.00 53.97 320 GLY A CA 1
ATOM 2522 C C . GLY A 1 320 ? 18.418 -4.375 -34.852 1.00 53.97 320 GLY A C 1
ATOM 2523 O O . GLY A 1 320 ? 18.252 -4.387 -36.074 1.00 53.97 320 GLY A O 1
ATOM 2524 N N . LYS A 1 321 ? 17.711 -3.550 -34.062 1.00 55.41 321 LYS A N 1
ATOM 2525 C CA . LYS A 1 321 ? 16.527 -2.775 -34.511 1.00 55.41 321 LYS A CA 1
ATOM 2526 C C . LYS A 1 321 ? 16.788 -1.332 -34.992 1.00 55.41 321 LYS A C 1
ATOM 2528 O O . LYS A 1 321 ? 15.830 -0.579 -35.154 1.00 55.41 321 LYS A O 1
ATOM 2533 N N . GLY A 1 322 ? 18.032 -0.971 -35.332 1.00 47.09 322 GLY A N 1
ATOM 2534 C CA . GLY A 1 322 ? 18.303 0.114 -36.298 1.00 47.09 322 GLY A CA 1
ATOM 2535 C C . GLY A 1 322 ? 18.885 1.445 -35.787 1.00 47.09 322 GLY A C 1
ATOM 2536 O O . GLY A 1 322 ? 18.449 2.495 -36.256 1.00 47.09 322 GLY A O 1
ATOM 2537 N N . ARG A 1 323 ? 19.890 1.436 -34.899 1.00 47.47 323 ARG A N 1
ATOM 2538 C CA . ARG A 1 323 ? 20.756 2.607 -34.621 1.00 47.47 323 ARG A CA 1
ATOM 2539 C C . ARG A 1 323 ? 22.110 2.527 -35.377 1.00 47.47 323 ARG A C 1
ATOM 2541 O O . ARG A 1 323 ? 22.580 1.426 -35.644 1.00 47.47 323 ARG A O 1
ATOM 2548 N N . PRO A 1 324 ? 22.752 3.647 -35.762 1.00 39.56 324 PRO A N 1
ATOM 2549 C CA . PRO A 1 324 ? 24.124 3.643 -36.303 1.00 39.56 324 PRO A CA 1
ATOM 2550 C C . PRO A 1 324 ? 25.126 3.227 -35.204 1.00 39.56 324 PRO A C 1
ATOM 2552 O O . PRO A 1 324 ? 24.940 3.645 -34.066 1.00 39.56 324 PRO A O 1
ATOM 2555 N N . GLY A 1 325 ? 26.135 2.396 -35.511 1.00 44.25 325 GLY A N 1
ATOM 2556 C CA . GLY A 1 325 ? 27.055 1.776 -34.526 1.00 44.25 325 GLY A CA 1
ATOM 2557 C C . GLY A 1 325 ? 26.929 0.251 -34.358 1.00 44.25 325 GLY A C 1
ATOM 2558 O O . GLY A 1 325 ? 27.694 -0.387 -33.639 1.00 44.25 325 GLY A O 1
ATOM 2559 N N . ILE A 1 326 ? 25.948 -0.351 -35.035 1.00 47.09 326 ILE A N 1
ATOM 2560 C CA . ILE A 1 326 ? 25.501 -1.742 -34.855 1.00 47.09 326 ILE A CA 1
ATOM 2561 C C . ILE A 1 326 ? 26.471 -2.815 -35.360 1.00 47.09 326 ILE A C 1
ATOM 2563 O O . ILE A 1 326 ? 26.502 -3.907 -34.793 1.00 47.09 326 ILE A O 1
ATOM 2567 N N . GLU A 1 327 ? 27.202 -2.569 -36.447 1.00 48.69 327 GLU A N 1
ATOM 2568 C CA . GLU A 1 327 ? 27.983 -3.642 -37.080 1.00 48.69 327 GLU A CA 1
ATOM 2569 C C . GLU A 1 327 ? 29.232 -3.994 -36.263 1.00 48.69 327 GLU A C 1
ATOM 2571 O O . GLU A 1 327 ? 29.570 -5.169 -36.155 1.00 48.69 327 GLU A O 1
ATOM 2576 N N . ILE A 1 328 ? 29.821 -3.018 -35.562 1.00 46.34 328 ILE A N 1
ATOM 2577 C CA . ILE A 1 328 ? 30.929 -3.250 -34.623 1.00 46.34 328 ILE A CA 1
ATOM 2578 C C . ILE A 1 328 ? 30.450 -4.070 -33.413 1.00 46.34 328 ILE A C 1
ATOM 2580 O O . ILE A 1 328 ? 31.087 -5.049 -33.036 1.00 46.34 328 ILE A O 1
ATOM 2584 N N . LEU A 1 329 ? 29.280 -3.745 -32.849 1.00 45.78 329 LEU A N 1
ATOM 2585 C CA . LEU A 1 329 ? 28.701 -4.473 -31.710 1.00 45.78 329 LEU A CA 1
ATOM 2586 C C . LEU A 1 329 ? 28.289 -5.910 -32.067 1.00 45.78 329 LEU A C 1
ATOM 2588 O O . LEU A 1 329 ? 28.516 -6.832 -31.281 1.00 45.78 329 LEU A O 1
ATOM 2592 N N . LYS A 1 330 ? 27.722 -6.128 -33.261 1.00 46.69 330 LYS A N 1
ATOM 2593 C CA . LYS A 1 330 ? 27.439 -7.478 -33.773 1.00 46.69 330 LYS A CA 1
ATOM 2594 C C . LYS A 1 330 ? 28.721 -8.275 -33.987 1.00 46.69 330 LYS A C 1
ATOM 2596 O O . LYS A 1 330 ? 28.773 -9.424 -33.555 1.00 46.69 330 LYS A O 1
ATOM 2601 N N . GLU A 1 331 ? 29.745 -7.688 -34.608 1.00 45.66 331 GLU A N 1
ATOM 2602 C CA . GLU A 1 331 ? 31.034 -8.360 -34.794 1.00 45.66 331 GLU A CA 1
ATOM 2603 C C . GLU A 1 331 ? 31.700 -8.691 -33.453 1.00 45.66 331 GLU A C 1
ATOM 2605 O O . GLU A 1 331 ? 32.184 -9.805 -33.294 1.00 45.66 331 GLU A O 1
ATOM 2610 N N . MET A 1 332 ? 31.659 -7.811 -32.450 1.00 41.88 332 MET A N 1
ATOM 2611 C CA . MET A 1 332 ? 32.256 -8.072 -31.131 1.00 41.88 332 MET A CA 1
ATOM 2612 C C . MET A 1 332 ? 31.535 -9.172 -30.341 1.00 41.88 332 MET A C 1
ATOM 2614 O O . MET A 1 332 ? 32.193 -10.006 -29.712 1.00 41.88 332 MET A O 1
ATOM 2618 N N . VAL A 1 333 ? 30.200 -9.237 -30.395 1.00 46.66 333 VAL A N 1
ATOM 2619 C CA . VAL A 1 333 ? 29.437 -10.326 -29.756 1.00 46.66 333 VAL A CA 1
ATOM 2620 C C . VAL A 1 333 ? 29.650 -11.657 -30.484 1.00 46.66 333 VAL A C 1
ATOM 2622 O O . VAL A 1 333 ? 29.825 -12.681 -29.828 1.00 46.66 333 VAL A O 1
ATOM 2625 N N . ILE A 1 334 ? 29.705 -11.655 -31.821 1.00 47.84 334 ILE A N 1
ATOM 2626 C CA . ILE A 1 334 ? 30.006 -12.854 -32.621 1.00 47.84 334 ILE A CA 1
ATOM 2627 C C . ILE A 1 334 ? 31.441 -13.336 -32.349 1.00 47.84 334 ILE A C 1
ATOM 2629 O O . ILE A 1 334 ? 31.648 -14.504 -32.027 1.00 47.84 334 ILE A O 1
ATOM 2633 N N . LEU A 1 335 ? 32.430 -12.436 -32.375 1.00 38.47 335 LEU A N 1
ATOM 2634 C CA . LEU A 1 335 ? 33.840 -12.761 -32.130 1.00 38.47 335 LEU A CA 1
ATOM 2635 C C . LEU A 1 335 ? 34.093 -13.288 -30.714 1.00 38.47 335 LEU A C 1
ATOM 2637 O O . LEU A 1 335 ? 34.950 -14.147 -30.536 1.00 38.47 335 LEU A O 1
ATOM 2641 N N . THR A 1 336 ? 33.348 -12.821 -29.708 1.00 40.88 336 THR A N 1
ATOM 2642 C CA . THR A 1 336 ? 33.452 -13.319 -28.323 1.00 40.88 336 THR A CA 1
ATOM 2643 C C . THR A 1 336 ? 32.561 -14.531 -28.027 1.00 40.88 336 THR A C 1
ATOM 2645 O O . THR A 1 336 ? 32.711 -15.138 -26.962 1.00 40.88 336 THR A O 1
ATOM 2648 N N . ALA A 1 337 ? 31.631 -14.891 -28.918 1.00 40.41 337 ALA A N 1
ATOM 2649 C CA . ALA A 1 337 ? 30.877 -16.147 -28.874 1.00 40.41 337 ALA A CA 1
ATOM 2650 C C . ALA A 1 337 ? 31.648 -17.298 -29.546 1.00 40.41 337 ALA A C 1
ATOM 2652 O O . ALA A 1 337 ? 31.584 -18.427 -29.064 1.00 40.41 337 ALA A O 1
ATOM 2653 N N . ASP A 1 338 ? 32.429 -16.994 -30.588 1.00 35.12 338 ASP A N 1
ATOM 2654 C CA . ASP A 1 338 ? 33.276 -17.957 -31.307 1.00 35.12 338 ASP A CA 1
ATOM 2655 C C . ASP A 1 338 ? 34.669 -18.158 -30.670 1.00 35.12 338 ASP A C 1
ATOM 2657 O O . ASP A 1 338 ? 35.403 -19.064 -31.062 1.00 35.12 338 ASP A O 1
ATOM 2661 N N . TYR A 1 339 ? 35.044 -17.361 -29.660 1.00 31.06 339 TYR A N 1
ATOM 2662 C CA . TYR A 1 339 ? 36.284 -17.529 -28.882 1.00 31.06 339 TYR A CA 1
ATOM 2663 C C . TYR A 1 339 ? 36.128 -18.572 -27.750 1.00 31.06 339 TYR A C 1
ATOM 2665 O O . TYR A 1 339 ? 36.370 -18.280 -26.575 1.00 31.06 339 TYR A O 1
ATOM 2673 N N . GLN A 1 340 ? 35.707 -19.792 -28.108 1.00 35.53 340 GLN A N 1
ATOM 2674 C CA . GLN A 1 340 ? 35.829 -21.007 -27.283 1.00 35.53 340 GLN A CA 1
ATOM 2675 C C . GLN A 1 340 ? 36.762 -22.026 -27.933 1.00 35.53 340 GLN A C 1
ATOM 2677 O O . GLN A 1 340 ? 36.531 -22.385 -29.109 1.00 35.53 340 GLN A O 1
#

InterPro domains:
  IPR002110 Ankyrin repeat [PF00023] (148-176)
  IPR002110 Ankyrin repeat [PS50088] (146-178)
  IPR002110 Ankyrin repeat [SM00248] (146-175)
  IPR002110 Ankyrin repeat [SM00248] (188-219)
  IPR036047 F-box-like domain superfamily [SSF81383] (29-78)
  IPR036770 Ankyrin repeat-containing domain superfamily [G3DSA:1.25.40.20] (78-252)
  IPR036770 Ankyrin repeat-containing domain superfamily [SSF48403] (92-239)

Radius of gyration: 28.53 Å; chains: 1; bounding box: 94×47×76 Å

Organism: Eutypa lata (strain UCR-EL1) (NCBI:txid1287681)